Protein AF-A0A7S0RAT6-F1 (afdb_monomer_lite)

Structure (mmCIF, N/CA/C/O backbone):
data_AF-A0A7S0RAT6-F1
#
_entry.id   AF-A0A7S0RAT6-F1
#
loop_
_atom_site.group_PDB
_atom_site.id
_atom_site.type_symbol
_atom_site.label_atom_id
_atom_site.label_alt_id
_atom_site.label_comp_id
_atom_site.label_asym_id
_atom_site.label_entity_id
_atom_site.label_seq_id
_atom_site.pdbx_PDB_ins_code
_atom_site.Cartn_x
_atom_site.Cartn_y
_atom_site.Cartn_z
_atom_site.occupancy
_atom_site.B_iso_or_equiv
_atom_site.auth_seq_id
_atom_site.auth_comp_id
_atom_site.auth_asym_id
_atom_site.auth_atom_id
_atom_site.pdbx_PDB_model_num
ATOM 1 N N . ALA A 1 1 ? 90.503 -10.497 -46.724 1.00 41.53 1 ALA A N 1
ATOM 2 C CA . ALA A 1 1 ? 89.995 -9.282 -47.392 1.00 41.53 1 ALA A CA 1
ATOM 3 C C . ALA A 1 1 ? 88.551 -9.534 -47.812 1.00 41.53 1 ALA A C 1
ATOM 5 O O . ALA A 1 1 ? 88.312 -10.460 -48.580 1.00 41.53 1 ALA A O 1
ATOM 6 N N . ALA A 1 2 ? 87.594 -8.808 -47.232 1.00 44.81 2 ALA A N 1
ATOM 7 C CA . ALA A 1 2 ? 86.169 -8.962 -47.521 1.00 44.81 2 ALA A CA 1
ATOM 8 C C . ALA A 1 2 ? 85.853 -8.471 -48.947 1.00 44.81 2 ALA A C 1
ATOM 10 O O . ALA A 1 2 ? 86.252 -7.371 -49.327 1.00 44.81 2 ALA A O 1
ATOM 11 N N . ARG A 1 3 ? 85.164 -9.296 -49.744 1.00 44.81 3 ARG A N 1
ATOM 12 C CA . ARG A 1 3 ? 84.726 -8.961 -51.106 1.00 44.81 3 ARG A CA 1
ATOM 13 C C . ARG A 1 3 ? 83.508 -8.039 -51.000 1.00 44.81 3 ARG A C 1
ATOM 15 O O . ARG A 1 3 ? 82.459 -8.471 -50.530 1.00 44.81 3 ARG A O 1
ATOM 22 N N . ALA A 1 4 ? 83.676 -6.775 -51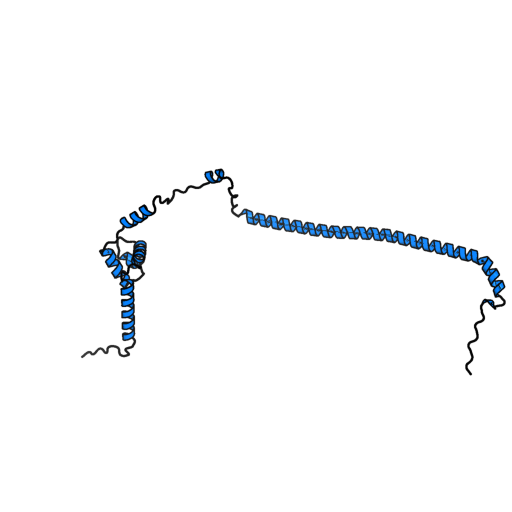.383 1.00 54.78 4 ALA A N 1
ATOM 23 C CA . ALA A 1 4 ? 82.607 -5.779 -51.390 1.00 54.78 4 ALA A CA 1
ATOM 24 C C . ALA A 1 4 ? 81.418 -6.245 -52.262 1.00 54.78 4 ALA A C 1
ATOM 26 O O . ALA A 1 4 ? 81.648 -6.867 -53.306 1.00 54.78 4 ALA A O 1
ATOM 27 N N . PRO A 1 5 ? 80.162 -5.968 -51.863 1.00 54.81 5 PRO A N 1
ATOM 28 C CA . PRO A 1 5 ? 78.995 -6.320 -52.665 1.00 54.81 5 PRO A CA 1
ATOM 29 C C . PRO A 1 5 ? 79.024 -5.545 -53.989 1.00 54.81 5 PRO A C 1
ATOM 31 O O . PRO A 1 5 ? 79.238 -4.334 -54.004 1.00 54.81 5 PRO A O 1
ATOM 34 N N . ALA A 1 6 ? 78.844 -6.252 -55.108 1.00 60.94 6 ALA A N 1
ATOM 35 C CA . ALA A 1 6 ? 78.813 -5.648 -56.436 1.00 60.94 6 ALA A CA 1
ATOM 36 C C . ALA A 1 6 ? 77.679 -4.613 -56.510 1.00 60.94 6 ALA A C 1
ATOM 38 O O . ALA A 1 6 ? 76.521 -4.947 -56.257 1.00 60.94 6 ALA A O 1
ATOM 39 N N . ALA A 1 7 ? 78.021 -3.367 -56.844 1.00 64.44 7 ALA A N 1
ATOM 40 C CA . ALA A 1 7 ? 77.052 -2.303 -57.064 1.00 64.44 7 ALA A CA 1
ATOM 41 C C . ALA A 1 7 ? 76.061 -2.740 -58.153 1.00 64.44 7 ALA A C 1
ATOM 43 O O . ALA A 1 7 ? 76.452 -3.029 -59.287 1.00 64.44 7 ALA A O 1
ATOM 44 N N . VAL A 1 8 ? 74.782 -2.843 -57.793 1.00 69.19 8 VAL A N 1
ATOM 45 C CA . VAL A 1 8 ? 73.709 -3.148 -58.741 1.00 69.19 8 VAL A CA 1
ATOM 46 C C . VAL A 1 8 ? 73.628 -1.973 -59.714 1.00 69.19 8 VAL A C 1
ATOM 48 O O . VAL A 1 8 ? 73.331 -0.857 -59.298 1.00 69.19 8 VAL A O 1
ATOM 51 N N . ARG A 1 9 ? 73.941 -2.216 -60.993 1.00 68.88 9 ARG A N 1
ATOM 52 C CA . ARG A 1 9 ? 73.841 -1.205 -62.058 1.00 68.88 9 ARG A CA 1
ATOM 53 C C . ARG A 1 9 ? 72.445 -0.601 -62.079 1.00 68.88 9 ARG A C 1
ATOM 55 O O . ARG A 1 9 ? 71.460 -1.338 -61.968 1.00 68.88 9 ARG A O 1
ATOM 62 N N . ALA A 1 10 ? 72.362 0.714 -62.265 1.00 74.06 10 ALA A N 1
ATOM 63 C CA . ALA A 1 10 ? 71.075 1.364 -62.437 1.00 74.06 10 ALA A CA 1
ATOM 64 C C . ALA A 1 10 ? 70.388 0.799 -63.691 1.00 74.06 10 ALA A C 1
ATOM 66 O O . ALA A 1 10 ? 71.027 0.537 -64.710 1.00 74.06 10 ALA A O 1
ATOM 67 N N . VAL A 1 11 ? 69.072 0.583 -63.620 1.00 73.69 11 VAL A N 1
ATOM 68 C CA . VAL A 1 11 ? 68.277 -0.004 -64.722 1.00 73.69 11 VAL A CA 1
ATOM 69 C C . VAL A 1 11 ? 68.424 0.805 -66.020 1.00 73.69 11 VAL A C 1
ATOM 71 O O . VAL A 1 11 ? 68.355 0.256 -67.118 1.00 73.69 11 VAL A O 1
ATOM 74 N N . GLU A 1 12 ? 68.693 2.099 -65.875 1.00 78.94 12 GLU A N 1
ATOM 75 C CA . GLU A 1 12 ? 68.855 3.074 -66.949 1.00 78.94 12 GLU A CA 1
ATOM 76 C C . GLU A 1 12 ? 70.177 2.922 -67.721 1.00 78.94 12 GLU A C 1
ATOM 78 O O . GLU A 1 12 ? 70.262 3.338 -68.872 1.00 78.94 12 GLU A O 1
ATOM 83 N N . GLU A 1 13 ? 71.187 2.273 -67.132 1.00 79.12 13 GLU A N 1
ATOM 84 C CA . GLU A 1 13 ? 72.517 2.070 -67.732 1.00 79.12 13 GLU A CA 1
ATOM 85 C C . GLU A 1 13 ? 72.566 0.869 -68.700 1.00 79.12 13 GLU A C 1
ATOM 87 O O . GLU A 1 13 ? 73.610 0.567 -69.286 1.00 79.12 13 GLU A O 1
ATOM 92 N N . TRP A 1 14 ? 71.457 0.139 -68.874 1.00 80.00 14 TRP A N 1
ATOM 93 C CA . TRP A 1 14 ? 71.398 -1.027 -69.757 1.00 80.00 14 TRP A CA 1
ATOM 94 C C . TRP A 1 14 ? 71.252 -0.623 -71.238 1.00 80.00 14 TRP A C 1
ATOM 96 O O . TRP A 1 14 ? 70.345 0.137 -71.569 1.00 80.00 14 TRP A O 1
ATOM 106 N N . PRO A 1 15 ? 72.021 -1.206 -72.184 1.00 79.19 15 PRO A N 1
ATOM 107 C CA . PRO A 1 15 ? 71.985 -0.826 -73.609 1.00 79.19 15 PRO A CA 1
ATOM 108 C C . PRO A 1 15 ? 70.625 -0.983 -74.318 1.00 79.19 15 PRO A C 1
ATOM 110 O O . PRO A 1 15 ? 70.402 -0.454 -75.406 1.00 79.19 15 PRO A O 1
ATOM 113 N N . SER A 1 16 ? 69.707 -1.765 -73.751 1.00 80.12 16 SER A N 1
ATOM 114 C CA . SER A 1 16 ? 68.344 -1.944 -74.263 1.00 80.12 16 SER A CA 1
ATOM 115 C C . SER A 1 16 ? 67.331 -0.955 -73.674 1.00 80.12 16 SER A C 1
ATOM 117 O O . SER A 1 16 ? 66.192 -0.929 -74.135 1.00 80.12 16 SER A O 1
ATOM 119 N N . TRP A 1 17 ? 67.714 -0.159 -72.670 1.00 83.25 17 TRP A N 1
ATOM 120 C CA . TRP A 1 17 ? 66.817 0.691 -71.884 1.00 83.25 17 TRP A CA 1
ATOM 121 C C . TRP A 1 17 ? 66.023 1.677 -72.741 1.00 83.25 17 TRP A C 1
ATOM 123 O O . TRP A 1 17 ? 64.797 1.692 -72.677 1.00 83.25 17 TRP A O 1
ATOM 133 N N . GLU A 1 18 ? 66.686 2.442 -73.608 1.00 79.31 18 GLU A N 1
ATOM 134 C CA . GLU A 1 18 ? 66.022 3.451 -74.444 1.00 79.31 18 GLU A CA 1
ATOM 135 C C . GLU A 1 18 ? 65.054 2.827 -75.459 1.00 79.31 18 GLU A C 1
ATOM 137 O O . GLU A 1 18 ? 63.937 3.318 -75.644 1.00 79.31 18 GLU A O 1
ATOM 142 N N . ARG A 1 19 ? 65.430 1.684 -76.054 1.00 81.38 19 ARG A N 1
ATOM 143 C CA . ARG A 1 19 ? 64.557 0.916 -76.962 1.00 81.38 19 A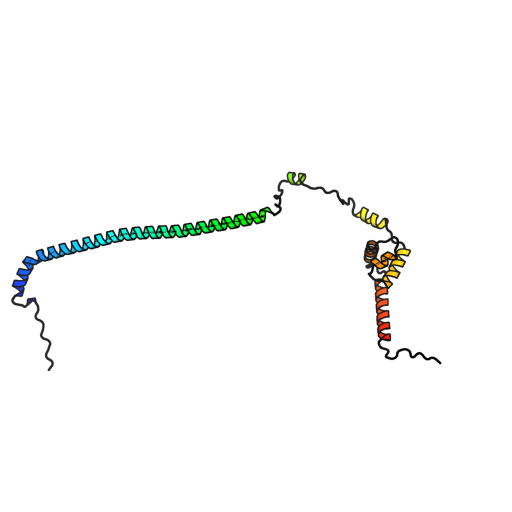RG A CA 1
ATOM 144 C C . ARG A 1 19 ? 63.328 0.364 -76.238 1.00 81.38 19 ARG A C 1
ATOM 146 O O . ARG A 1 19 ? 62.215 0.436 -76.766 1.00 81.38 19 ARG A O 1
ATOM 153 N N . ASN A 1 20 ? 63.513 -0.143 -75.021 1.00 83.50 20 ASN A N 1
ATOM 154 C CA . ASN A 1 20 ? 62.422 -0.640 -74.187 1.00 83.50 20 ASN A CA 1
ATOM 155 C C . ASN A 1 20 ? 61.512 0.505 -73.735 1.00 83.50 20 ASN A C 1
ATOM 157 O O . ASN A 1 20 ? 60.295 0.384 -73.828 1.00 83.50 20 ASN A O 1
ATOM 161 N N . ARG A 1 21 ? 62.079 1.650 -73.336 1.00 84.75 21 ARG A N 1
ATOM 162 C CA . ARG A 1 21 ? 61.339 2.856 -72.945 1.00 84.75 21 ARG A CA 1
ATOM 163 C C . ARG A 1 21 ? 60.460 3.372 -74.082 1.00 84.75 21 ARG A C 1
ATOM 165 O O . ARG A 1 21 ? 59.280 3.624 -73.859 1.00 84.75 21 ARG A O 1
ATOM 172 N N . ALA A 1 22 ? 60.997 3.475 -75.298 1.00 83.19 22 ALA A N 1
ATOM 173 C CA . ALA A 1 22 ? 60.228 3.887 -76.472 1.00 83.19 22 ALA A CA 1
ATOM 174 C C . ALA A 1 22 ? 59.121 2.879 -76.836 1.00 83.19 22 ALA A C 1
ATOM 176 O O . ALA A 1 22 ? 58.039 3.274 -77.264 1.00 83.19 22 ALA A O 1
ATOM 177 N N . SER A 1 23 ? 59.366 1.580 -76.640 1.00 84.38 23 SER A N 1
ATOM 178 C CA . SER A 1 23 ? 58.367 0.529 -76.881 1.00 84.38 23 SER A CA 1
ATOM 179 C C . SER A 1 23 ? 57.260 0.535 -75.821 1.00 84.38 23 SER A C 1
ATOM 181 O O . SER A 1 23 ? 56.082 0.482 -76.164 1.00 84.38 23 SER A O 1
ATOM 183 N N . HIS A 1 24 ? 57.613 0.685 -74.541 1.00 85.12 24 HIS A N 1
ATOM 184 C CA . HIS A 1 24 ? 56.658 0.825 -73.442 1.00 85.12 24 HIS A CA 1
ATOM 185 C C . HIS A 1 24 ? 55.841 2.111 -73.562 1.00 85.12 24 HIS A C 1
ATOM 187 O O . HIS A 1 24 ? 54.642 2.072 -73.315 1.00 85.12 24 HIS A O 1
ATOM 193 N N . ALA A 1 25 ? 56.437 3.222 -74.009 1.00 86.00 25 ALA A N 1
ATOM 194 C CA . ALA A 1 25 ? 55.717 4.475 -74.234 1.00 86.00 25 ALA A CA 1
ATOM 195 C C . ALA A 1 25 ? 54.563 4.319 -75.242 1.00 86.00 25 ALA A C 1
ATOM 197 O O . ALA A 1 25 ? 53.512 4.921 -75.057 1.00 86.00 25 ALA A O 1
ATOM 198 N N . LYS A 1 26 ? 54.715 3.457 -76.259 1.00 85.44 26 LYS A N 1
ATOM 199 C CA . LYS A 1 26 ? 53.657 3.174 -77.248 1.00 85.44 26 LYS A CA 1
ATOM 200 C C . LYS A 1 26 ? 52.482 2.370 -76.677 1.00 85.44 26 LYS A C 1
ATOM 202 O O . LYS A 1 26 ? 51.372 2.480 -77.183 1.00 85.44 26 LYS A O 1
ATOM 207 N N . VAL A 1 27 ? 52.724 1.550 -75.652 1.00 87.88 27 VAL A N 1
ATOM 208 C CA . VAL A 1 27 ? 51.728 0.628 -75.066 1.00 87.88 27 VAL A CA 1
ATOM 209 C C . VAL A 1 27 ? 51.190 1.141 -73.719 1.00 87.88 27 VAL A C 1
ATOM 211 O O . VAL A 1 27 ? 50.143 0.693 -73.251 1.00 87.88 27 VAL A O 1
ATOM 214 N N . ALA A 1 28 ? 51.860 2.122 -73.109 1.00 87.81 28 ALA A N 1
ATOM 215 C CA . ALA A 1 28 ? 51.532 2.677 -71.798 1.00 87.81 28 ALA A CA 1
ATOM 216 C C . ALA A 1 28 ? 50.083 3.174 -71.709 1.00 87.81 28 ALA A C 1
ATOM 218 O O . ALA A 1 28 ? 49.387 2.844 -70.749 1.00 87.81 28 ALA A O 1
ATOM 219 N N . ASP A 1 29 ? 49.596 3.893 -72.724 1.00 88.62 29 ASP A N 1
ATOM 220 C CA . ASP A 1 29 ? 48.223 4.410 -72.738 1.00 88.62 29 ASP A CA 1
ATOM 221 C C . ASP A 1 29 ? 47.176 3.295 -72.813 1.00 88.62 29 ASP A C 1
ATOM 223 O O . ASP A 1 29 ? 46.143 3.369 -72.138 1.00 88.62 29 ASP A O 1
ATOM 227 N N . GLN A 1 30 ? 47.464 2.233 -73.573 1.00 89.06 30 GLN A N 1
ATOM 228 C CA . GLN A 1 30 ? 46.604 1.052 -73.680 1.00 89.06 30 GLN A CA 1
ATOM 229 C C . GLN A 1 30 ? 46.557 0.291 -72.350 1.00 89.06 30 GLN A C 1
ATOM 231 O O . GLN A 1 30 ? 45.474 -0.001 -71.842 1.00 89.06 30 GLN A O 1
ATOM 236 N N . MET A 1 31 ? 47.715 0.038 -71.730 1.00 89.81 31 MET A N 1
ATOM 237 C CA . MET A 1 31 ? 47.794 -0.589 -70.405 1.00 89.81 31 MET A CA 1
ATOM 238 C C . MET A 1 31 ? 47.083 0.252 -69.340 1.00 89.81 31 MET A C 1
ATOM 240 O O . MET A 1 31 ? 46.289 -0.271 -68.556 1.00 89.81 31 MET A O 1
ATOM 244 N N . ALA A 1 32 ? 47.292 1.569 -69.338 1.00 90.94 32 ALA A N 1
ATOM 245 C CA . ALA A 1 32 ? 46.627 2.475 -68.411 1.00 90.94 32 ALA A CA 1
ATOM 246 C C . ALA A 1 32 ? 45.104 2.503 -68.632 1.00 90.94 32 ALA A C 1
ATOM 248 O O . ALA A 1 32 ? 44.346 2.568 -67.664 1.00 90.94 32 ALA A O 1
ATOM 249 N N . ALA A 1 33 ? 44.631 2.405 -69.880 1.00 92.81 33 ALA A N 1
ATOM 250 C CA . ALA A 1 33 ? 43.207 2.300 -70.191 1.00 92.81 33 ALA A CA 1
ATOM 251 C C . ALA A 1 33 ? 42.588 1.005 -69.643 1.00 92.81 33 ALA A C 1
ATOM 253 O O . ALA A 1 33 ? 41.523 1.069 -69.023 1.00 92.81 33 ALA A O 1
ATOM 254 N N . VAL A 1 34 ? 43.272 -0.136 -69.785 1.00 94.56 34 VAL A N 1
ATOM 255 C CA . VAL A 1 34 ? 42.841 -1.423 -69.209 1.00 94.56 34 VAL A CA 1
ATOM 256 C C . VAL A 1 34 ? 42.765 -1.338 -67.686 1.00 94.56 34 VAL A C 1
ATOM 258 O O . VAL A 1 34 ? 41.751 -1.714 -67.102 1.00 94.56 34 VAL A O 1
ATOM 261 N N . LEU A 1 35 ? 43.779 -0.767 -67.028 1.00 94.50 35 LEU A N 1
ATOM 262 C CA . LEU A 1 35 ? 43.792 -0.601 -65.571 1.00 94.50 35 LEU A CA 1
ATOM 263 C C . LEU A 1 35 ? 42.691 0.349 -65.078 1.00 94.50 35 LEU A C 1
ATOM 265 O O . LEU A 1 35 ? 42.052 0.072 -64.063 1.00 94.50 35 LEU A O 1
ATOM 269 N N . ARG A 1 36 ? 42.417 1.445 -65.800 1.00 94.69 36 ARG A N 1
ATOM 270 C CA . ARG A 1 36 ? 41.279 2.340 -65.512 1.00 94.69 36 ARG A CA 1
ATOM 271 C C . ARG A 1 36 ? 39.938 1.635 -65.717 1.00 94.69 36 ARG A C 1
ATOM 273 O O . ARG A 1 36 ? 39.015 1.851 -64.937 1.00 94.69 36 ARG A O 1
ATOM 280 N N . GLY A 1 37 ? 39.815 0.799 -66.748 1.00 95.88 37 GLY A N 1
ATOM 281 C CA . GLY A 1 37 ? 38.640 -0.044 -66.981 1.00 95.88 37 GLY A CA 1
ATOM 282 C C . GLY A 1 37 ? 38.415 -1.023 -65.831 1.00 95.88 37 GLY A C 1
ATOM 283 O O . GLY A 1 37 ? 37.357 -1.004 -65.208 1.00 95.88 37 GLY A O 1
ATOM 284 N N . ARG A 1 38 ? 39.451 -1.787 -65.474 1.00 95.56 38 ARG A N 1
ATOM 285 C CA . ARG A 1 38 ? 39.403 -2.757 -64.377 1.00 95.56 38 ARG A CA 1
ATOM 286 C C . ARG A 1 38 ? 39.117 -2.102 -63.027 1.00 95.56 38 ARG A C 1
ATOM 288 O O . ARG A 1 38 ? 38.343 -2.638 -62.245 1.00 95.56 38 ARG A O 1
ATOM 295 N N . ARG A 1 39 ? 39.690 -0.925 -62.761 1.00 95.44 39 ARG A N 1
ATOM 296 C CA . ARG A 1 39 ? 39.403 -0.146 -61.546 1.00 95.44 39 ARG A CA 1
ATOM 297 C C . ARG A 1 39 ? 37.933 0.263 -61.465 1.00 95.44 39 ARG A C 1
ATOM 299 O O . ARG A 1 39 ? 37.331 0.090 -60.414 1.00 95.44 39 ARG A O 1
ATOM 306 N N . ARG A 1 40 ? 37.352 0.759 -62.564 1.00 96.12 40 ARG A N 1
ATOM 307 C CA . ARG A 1 40 ? 35.922 1.114 -62.622 1.00 96.12 40 ARG A CA 1
ATOM 308 C C . ARG A 1 40 ? 35.025 -0.104 -62.411 1.00 96.12 40 ARG A C 1
ATOM 310 O O . ARG A 1 40 ? 34.051 -0.007 -61.678 1.00 96.12 40 ARG A O 1
ATOM 317 N N . GLU A 1 41 ? 35.376 -1.243 -63.001 1.00 96.38 41 GLU A N 1
ATOM 318 C CA . GLU A 1 41 ? 34.649 -2.504 -62.812 1.00 96.38 41 GLU A CA 1
ATOM 319 C C . GLU A 1 41 ? 34.656 -2.950 -61.341 1.00 96.38 41 GLU A C 1
ATOM 321 O O . GLU A 1 41 ? 33.606 -3.276 -60.793 1.00 96.38 41 GLU A O 1
ATOM 326 N N . LEU A 1 42 ? 35.821 -2.928 -60.681 1.00 96.25 42 LEU A N 1
ATOM 327 C CA . LEU A 1 42 ? 35.928 -3.265 -59.257 1.00 96.25 42 LEU A CA 1
ATOM 328 C C . LEU A 1 42 ? 35.098 -2.310 -58.397 1.00 96.25 42 LEU A C 1
ATOM 330 O O . LEU A 1 42 ? 34.323 -2.772 -57.569 1.00 96.25 42 LEU A O 1
ATOM 334 N N . GLN A 1 43 ? 35.171 -1.004 -58.664 1.00 95.69 43 GLN A N 1
ATOM 335 C CA . GLN A 1 43 ? 34.363 -0.005 -57.960 1.00 95.69 43 GLN A CA 1
ATOM 336 C C . GLN A 1 43 ? 32.856 -0.222 -58.155 1.00 95.69 43 GLN A C 1
ATOM 338 O O . GLN A 1 43 ? 32.089 -0.069 -57.210 1.00 95.69 43 GLN A O 1
ATOM 343 N N . GLN A 1 44 ? 32.412 -0.606 -59.356 1.00 96.19 44 GLN A N 1
ATOM 344 C CA . GLN A 1 44 ? 31.006 -0.933 -59.618 1.00 96.19 44 GLN A CA 1
ATOM 345 C C . GLN A 1 44 ? 30.562 -2.185 -58.857 1.00 96.19 44 GLN A C 1
ATOM 347 O O . GLN A 1 44 ? 29.476 -2.189 -58.282 1.00 96.19 44 GLN A O 1
ATOM 352 N N . ARG A 1 45 ? 31.400 -3.229 -58.814 1.00 96.00 45 ARG A N 1
ATOM 353 C CA . ARG A 1 45 ? 31.116 -4.456 -58.052 1.00 96.00 45 ARG A CA 1
ATOM 354 C C . ARG A 1 45 ? 31.076 -4.195 -56.547 1.00 96.00 45 ARG A C 1
ATOM 356 O O . ARG A 1 45 ? 30.171 -4.680 -55.879 1.00 96.00 45 ARG A O 1
ATOM 363 N N . GLU A 1 46 ? 32.012 -3.405 -56.027 1.00 96.56 46 GLU A N 1
ATOM 364 C CA . GLU A 1 46 ? 32.023 -2.970 -54.625 1.00 96.56 46 GLU A CA 1
ATOM 365 C C . GLU A 1 46 ? 30.773 -2.152 -54.290 1.00 96.56 46 GLU A C 1
ATOM 367 O O . GLU A 1 46 ? 30.118 -2.413 -53.283 1.00 96.56 46 GLU A O 1
ATOM 372 N N . ALA A 1 47 ? 30.394 -1.205 -55.154 1.00 96.00 47 ALA A N 1
ATOM 373 C CA . ALA A 1 47 ? 29.190 -0.402 -54.971 1.00 96.00 47 ALA A CA 1
ATOM 374 C C . ALA A 1 47 ? 27.909 -1.252 -55.016 1.00 96.00 47 ALA A C 1
ATOM 376 O O . ALA A 1 47 ? 27.014 -1.039 -54.199 1.00 96.00 47 ALA A O 1
ATOM 377 N N . ALA A 1 48 ? 27.829 -2.229 -55.925 1.00 96.19 48 ALA A N 1
ATOM 378 C CA . ALA A 1 48 ? 26.707 -3.161 -56.012 1.00 96.19 48 ALA A CA 1
ATOM 379 C C . ALA A 1 48 ? 26.597 -4.030 -54.751 1.00 96.19 48 ALA A C 1
ATOM 381 O O . ALA A 1 48 ? 25.530 -4.098 -54.143 1.00 96.19 48 ALA A O 1
ATOM 382 N N . LEU A 1 49 ? 27.713 -4.607 -54.294 1.00 96.81 49 LEU A N 1
ATOM 383 C CA . LEU A 1 49 ? 27.752 -5.401 -53.066 1.00 96.81 49 LEU A CA 1
ATOM 384 C C . LEU A 1 49 ? 27.374 -4.559 -51.837 1.00 96.81 49 LEU A C 1
ATOM 386 O O . LEU A 1 49 ? 26.617 -5.011 -50.979 1.00 96.81 49 LEU A O 1
ATOM 390 N N . ALA A 1 50 ? 27.849 -3.313 -51.765 1.00 96.69 50 ALA A N 1
ATOM 391 C CA . ALA A 1 50 ? 27.471 -2.381 -50.709 1.00 96.69 50 ALA A CA 1
ATOM 392 C C . ALA A 1 50 ? 25.972 -2.040 -50.748 1.00 96.69 50 ALA A C 1
ATOM 394 O O . ALA A 1 50 ? 25.349 -1.925 -49.693 1.00 96.69 50 ALA A O 1
ATOM 395 N N . ALA A 1 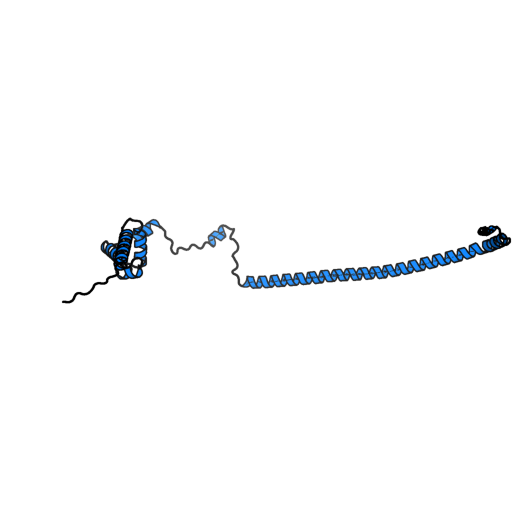51 ? 25.376 -1.893 -51.935 1.00 96.69 51 ALA A N 1
ATOM 396 C CA . ALA A 1 51 ? 23.942 -1.660 -52.082 1.00 96.69 51 ALA A CA 1
ATOM 397 C C . ALA A 1 51 ? 23.119 -2.873 -51.620 1.00 96.69 51 ALA A C 1
ATOM 399 O O . ALA A 1 51 ? 22.190 -2.709 -50.829 1.00 96.69 51 ALA A O 1
ATOM 400 N N . GLU A 1 52 ? 23.499 -4.086 -52.028 1.00 96.88 52 GLU A N 1
ATOM 401 C CA . GLU A 1 52 ? 22.865 -5.321 -51.555 1.00 96.88 52 GLU A CA 1
ATOM 402 C C . GLU A 1 52 ? 22.957 -5.462 -50.033 1.00 96.88 52 GLU A C 1
ATOM 404 O O . GLU A 1 52 ? 21.968 -5.782 -49.370 1.00 96.88 52 GLU A O 1
ATOM 409 N N . TYR A 1 53 ? 24.136 -5.186 -49.468 1.00 97.31 53 TYR A N 1
ATOM 410 C CA . TYR A 1 53 ? 24.346 -5.242 -48.027 1.00 97.31 53 TYR A CA 1
ATOM 411 C C . TYR A 1 53 ? 23.469 -4.230 -47.289 1.00 97.31 53 TYR A C 1
ATOM 413 O O . TYR A 1 53 ? 22.856 -4.577 -46.285 1.00 97.31 53 TYR A O 1
ATOM 421 N N . ARG A 1 54 ? 23.345 -2.998 -47.799 1.00 96.75 54 ARG A N 1
ATOM 422 C CA . ARG A 1 54 ? 22.468 -1.974 -47.210 1.00 96.75 54 ARG A CA 1
ATOM 423 C C . ARG A 1 54 ? 21.013 -2.426 -47.159 1.00 96.75 54 ARG A C 1
ATOM 425 O O . ARG A 1 54 ? 20.370 -2.221 -46.137 1.00 96.75 54 ARG A O 1
ATOM 432 N N . VAL A 1 55 ? 20.510 -3.054 -48.223 1.00 96.94 55 VAL A N 1
ATOM 433 C CA . VAL A 1 55 ? 19.131 -3.567 -48.264 1.00 96.94 55 VAL A CA 1
ATOM 434 C C . VAL A 1 55 ? 18.935 -4.679 -47.235 1.00 96.94 55 VAL A C 1
ATOM 436 O O . VAL A 1 55 ? 18.009 -4.609 -46.431 1.00 96.94 55 VAL A O 1
ATOM 439 N N . LYS A 1 56 ? 19.831 -5.673 -47.208 1.00 96.81 56 LYS A N 1
ATOM 440 C CA . LYS A 1 56 ? 19.763 -6.776 -46.233 1.00 96.81 56 LYS A CA 1
ATOM 441 C C . LYS A 1 56 ? 19.871 -6.274 -44.794 1.00 96.81 56 LYS A C 1
ATOM 443 O O . LYS A 1 56 ? 19.123 -6.716 -43.931 1.00 96.81 56 LYS A O 1
ATOM 448 N N . TYR A 1 57 ? 20.771 -5.327 -44.546 1.00 96.00 57 TYR A N 1
ATOM 449 C CA . TYR A 1 57 ? 20.952 -4.729 -43.231 1.00 96.00 57 TYR A CA 1
ATOM 450 C C . TYR A 1 57 ? 19.725 -3.922 -42.796 1.00 96.00 57 TYR A C 1
ATOM 452 O O . TYR A 1 57 ? 19.311 -4.029 -41.649 1.00 96.00 57 TYR A O 1
ATOM 460 N N . ALA A 1 58 ? 19.103 -3.163 -43.702 1.00 96.62 58 ALA A N 1
ATOM 461 C CA . ALA A 1 58 ? 17.869 -2.437 -43.407 1.00 96.62 58 ALA A CA 1
ATOM 462 C C . ALA A 1 58 ? 16.704 -3.383 -43.069 1.00 96.62 58 ALA A C 1
ATOM 464 O O . ALA A 1 58 ? 15.965 -3.113 -42.126 1.00 96.62 58 ALA A O 1
ATOM 465 N N . ALA A 1 59 ? 16.568 -4.502 -43.786 1.00 96.06 59 ALA A N 1
ATOM 466 C CA . ALA A 1 59 ? 15.567 -5.523 -43.474 1.00 96.06 59 ALA A CA 1
ATOM 467 C C . ALA A 1 59 ? 15.814 -6.155 -42.094 1.00 96.06 59 ALA A C 1
ATOM 469 O O . ALA A 1 59 ? 14.906 -6.209 -41.270 1.00 96.06 59 ALA A O 1
ATOM 470 N N . TRP A 1 60 ? 17.062 -6.530 -41.800 1.00 96.75 60 TRP A N 1
ATOM 471 C CA . TRP A 1 60 ? 17.438 -7.049 -40.484 1.00 96.75 60 TRP A CA 1
ATOM 472 C C . TRP A 1 60 ? 17.144 -6.047 -39.356 1.00 96.75 60 TRP A C 1
ATOM 474 O O . TRP A 1 60 ? 16.603 -6.419 -38.321 1.00 96.75 60 TRP A O 1
ATOM 484 N N . GLN A 1 61 ? 17.439 -4.761 -39.563 1.00 95.50 61 GLN A N 1
ATOM 485 C CA . GLN A 1 61 ? 17.112 -3.703 -38.601 1.00 95.50 61 GLN A CA 1
ATOM 486 C C . GLN A 1 61 ? 15.606 -3.614 -38.324 1.00 95.50 61 GLN A C 1
ATOM 488 O O . GLN A 1 61 ? 15.202 -3.477 -37.171 1.00 95.50 61 GLN A O 1
ATOM 493 N N . GLN A 1 62 ? 14.772 -3.721 -39.362 1.00 94.31 62 GLN A N 1
ATOM 494 C CA . GLN A 1 62 ? 13.316 -3.736 -39.205 1.00 94.31 62 GLN A CA 1
ATOM 495 C C . GLN A 1 62 ? 12.846 -4.967 -38.424 1.00 94.31 62 GLN A C 1
ATOM 497 O O . GLN A 1 62 ? 12.051 -4.823 -37.499 1.00 94.31 62 GLN A O 1
ATOM 502 N N . GLU A 1 63 ? 13.364 -6.155 -38.741 1.00 93.06 63 GLU A N 1
ATOM 503 C CA . GLU A 1 63 ? 13.043 -7.388 -38.013 1.00 93.06 63 GLU A CA 1
ATOM 504 C C . GLU A 1 63 ? 13.397 -7.270 -36.527 1.00 93.06 63 GLU A C 1
ATOM 506 O O . GLU A 1 63 ? 12.545 -7.520 -35.671 1.00 93.06 63 GLU A O 1
ATOM 511 N N . MET A 1 64 ? 14.607 -6.803 -36.209 1.00 93.44 64 MET A N 1
ATOM 512 C CA . MET A 1 64 ? 15.029 -6.589 -34.824 1.00 93.44 64 MET A CA 1
ATOM 513 C C . MET A 1 64 ? 14.117 -5.594 -34.100 1.00 93.44 64 MET A C 1
ATOM 515 O O . MET A 1 64 ? 13.644 -5.897 -33.006 1.00 93.44 64 MET A O 1
ATOM 519 N N . ALA A 1 65 ? 13.785 -4.464 -34.731 1.00 93.25 65 ALA A N 1
ATOM 520 C CA . ALA A 1 65 ? 12.890 -3.466 -34.149 1.00 93.25 65 ALA A CA 1
ATOM 521 C C . ALA A 1 65 ? 11.476 -4.022 -33.895 1.00 93.25 65 ALA A C 1
ATOM 523 O O . ALA A 1 65 ? 10.871 -3.748 -32.858 1.00 93.25 65 ALA A O 1
ATOM 524 N N . THR A 1 66 ? 10.942 -4.838 -34.811 1.00 92.06 66 THR A N 1
ATOM 525 C CA . THR A 1 66 ? 9.636 -5.489 -34.605 1.00 92.06 66 THR A CA 1
ATOM 526 C C . THR A 1 66 ? 9.676 -6.518 -33.481 1.00 92.06 66 THR A C 1
ATOM 528 O O . THR A 1 66 ? 8.718 -6.620 -32.715 1.00 92.06 66 THR A O 1
ATOM 531 N N . MET A 1 67 ? 10.781 -7.256 -33.348 1.00 89.69 67 MET A N 1
ATOM 532 C CA . MET A 1 67 ? 10.943 -8.242 -32.286 1.00 89.69 67 MET A CA 1
ATOM 533 C C . MET A 1 67 ? 11.055 -7.569 -30.915 1.00 89.69 67 MET A C 1
ATOM 535 O O . MET A 1 67 ? 10.396 -8.008 -29.976 1.00 89.69 67 MET A O 1
ATOM 539 N N . GLU A 1 68 ? 11.805 -6.471 -30.809 1.00 91.12 68 GLU A N 1
ATOM 540 C CA . GLU A 1 68 ? 11.874 -5.652 -29.593 1.00 91.12 68 GLU A CA 1
ATOM 541 C C . GLU A 1 68 ? 10.500 -5.098 -29.202 1.00 91.12 68 GLU A C 1
ATOM 543 O O . GLU A 1 68 ? 10.084 -5.230 -28.050 1.00 91.12 68 GLU A O 1
ATOM 548 N N . LEU A 1 69 ? 9.758 -4.539 -30.165 1.00 91.38 69 LEU A N 1
ATOM 549 C CA . LEU A 1 69 ? 8.415 -4.017 -29.915 1.00 91.38 69 LEU A CA 1
ATOM 550 C C . LEU A 1 69 ? 7.463 -5.118 -29.430 1.00 91.38 69 LEU A C 1
ATOM 552 O O . LEU A 1 69 ? 6.689 -4.890 -28.503 1.00 91.38 69 LEU A O 1
ATOM 556 N N . LYS A 1 70 ? 7.540 -6.313 -30.027 1.00 92.38 70 LYS A N 1
ATOM 557 C CA . LYS A 1 70 ? 6.723 -7.460 -29.625 1.00 92.38 70 LYS A CA 1
ATOM 558 C C . LYS A 1 70 ? 7.024 -7.891 -28.191 1.00 92.38 70 LYS A C 1
ATOM 560 O O . LYS A 1 70 ? 6.095 -8.082 -27.420 1.00 92.38 70 LYS A O 1
ATOM 565 N N . VAL A 1 71 ? 8.300 -7.977 -27.811 1.00 93.06 71 VAL A N 1
ATOM 566 C CA . VAL A 1 71 ? 8.690 -8.307 -26.429 1.00 93.06 71 VAL A CA 1
ATOM 567 C C . VAL A 1 71 ? 8.124 -7.284 -25.444 1.00 93.06 71 VAL A C 1
ATOM 569 O O . VAL A 1 71 ? 7.569 -7.662 -24.417 1.00 93.06 71 VAL A O 1
ATOM 572 N N . VAL A 1 72 ? 8.225 -5.991 -25.759 1.00 92.50 72 VAL A N 1
ATOM 573 C CA . VAL A 1 72 ? 7.676 -4.929 -24.903 1.00 92.50 72 VAL A CA 1
ATOM 574 C C . VAL A 1 72 ? 6.152 -5.024 -24.805 1.00 92.50 72 VAL A C 1
ATOM 576 O O . VAL A 1 72 ? 5.605 -4.877 -23.714 1.00 92.50 72 VAL A O 1
ATOM 579 N N . TYR A 1 73 ? 5.470 -5.283 -25.922 1.00 89.81 73 TYR A N 1
ATOM 580 C CA . TYR A 1 73 ? 4.021 -5.458 -25.949 1.00 89.81 73 TYR A CA 1
ATOM 581 C C . TYR A 1 73 ? 3.579 -6.647 -25.090 1.00 89.81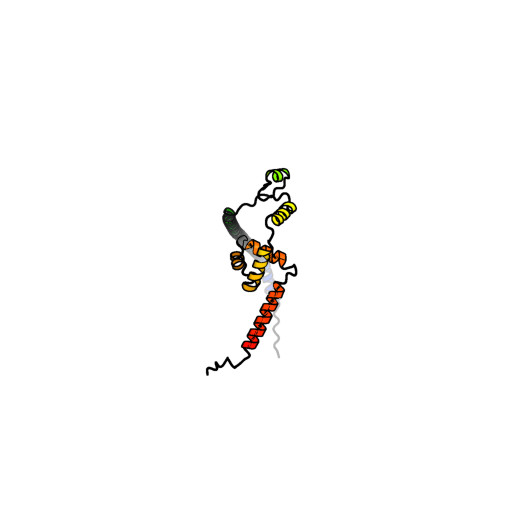 73 TYR A C 1
ATOM 583 O O . TYR A 1 73 ? 2.736 -6.467 -24.215 1.00 89.81 73 TYR A O 1
ATOM 591 N N . ASP A 1 74 ? 4.201 -7.814 -25.270 1.00 92.19 74 ASP A N 1
ATOM 592 C CA . ASP A 1 74 ? 3.872 -9.036 -24.530 1.00 92.19 74 ASP A CA 1
ATOM 593 C C . ASP A 1 74 ? 4.086 -8.840 -23.015 1.00 92.19 74 ASP A C 1
ATOM 595 O O . ASP A 1 74 ? 3.239 -9.222 -22.208 1.00 92.19 74 ASP A O 1
ATOM 599 N N . VAL A 1 75 ? 5.178 -8.176 -22.613 1.00 93.25 75 VAL A N 1
ATOM 600 C CA . VAL A 1 75 ? 5.445 -7.843 -21.200 1.00 93.25 75 VAL A CA 1
ATOM 601 C C . VAL A 1 75 ? 4.396 -6.885 -20.638 1.00 93.25 75 VAL A C 1
ATOM 603 O O . VAL A 1 75 ? 3.935 -7.068 -19.513 1.00 93.25 75 VAL A O 1
ATOM 606 N N . ASN A 1 76 ? 4.011 -5.852 -21.389 1.00 92.88 76 ASN A N 1
ATOM 607 C CA . ASN A 1 76 ? 2.984 -4.915 -20.935 1.00 92.88 76 ASN A CA 1
ATOM 608 C C . ASN A 1 76 ? 1.618 -5.599 -20.813 1.00 92.88 76 ASN A C 1
ATOM 610 O O . ASN A 1 76 ? 0.931 -5.387 -19.819 1.00 92.88 76 ASN A O 1
ATOM 614 N N . GLN A 1 77 ? 1.266 -6.467 -21.762 1.00 92.50 77 GLN A N 1
ATOM 615 C CA . GLN A 1 77 ? 0.024 -7.229 -21.720 1.00 92.50 77 GLN A CA 1
ATOM 616 C C . GLN A 1 77 ? -0.036 -8.134 -20.480 1.00 92.50 77 GLN A C 1
ATOM 618 O O . GLN A 1 77 ? -1.034 -8.129 -19.764 1.00 92.50 77 GLN A O 1
ATOM 623 N N . GLN A 1 78 ? 1.050 -8.850 -20.170 1.00 91.94 78 GLN A N 1
ATOM 624 C CA . GLN A 1 78 ? 1.133 -9.667 -18.954 1.00 91.94 78 GLN A CA 1
ATOM 625 C C . GLN A 1 78 ? 0.937 -8.833 -17.684 1.00 91.94 78 GLN A C 1
ATOM 627 O O . GLN A 1 78 ? 0.211 -9.242 -16.781 1.00 91.94 78 GLN A O 1
ATOM 632 N N . ARG A 1 79 ? 1.541 -7.641 -17.625 1.00 92.62 79 ARG A N 1
ATOM 633 C CA . ARG A 1 79 ? 1.375 -6.728 -16.486 1.00 92.62 79 ARG A CA 1
ATOM 634 C C . ARG A 1 79 ? -0.071 -6.263 -16.326 1.00 92.62 79 ARG A C 1
ATOM 636 O O . ARG A 1 79 ? -0.577 -6.261 -15.211 1.00 92.62 79 ARG A O 1
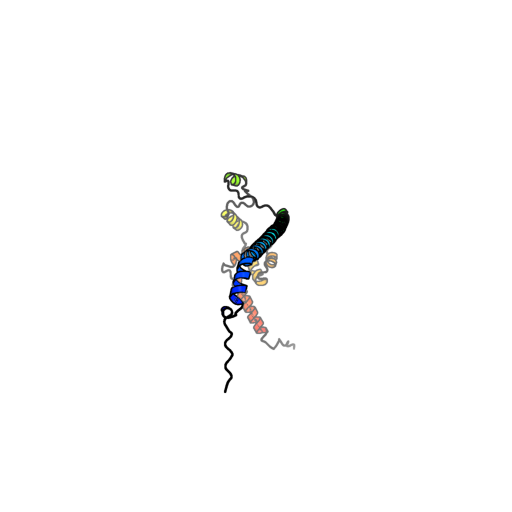ATOM 643 N N . GLU A 1 80 ? -0.740 -5.899 -17.417 1.00 93.88 80 GLU A N 1
ATOM 644 C CA . GLU A 1 80 ? -2.155 -5.505 -17.387 1.00 93.88 80 GLU A CA 1
ATOM 645 C C . GLU A 1 80 ? -3.061 -6.661 -16.930 1.00 93.88 80 GLU A C 1
ATOM 647 O O . GLU A 1 80 ? -3.994 -6.460 -16.151 1.00 93.88 80 GLU A O 1
ATOM 652 N N . GLU A 1 81 ? -2.783 -7.889 -17.376 1.00 94.44 81 GLU A N 1
ATOM 653 C CA . GLU A 1 81 ? -3.499 -9.091 -16.938 1.00 94.44 81 GLU A CA 1
ATOM 654 C C . GLU A 1 81 ? -3.307 -9.353 -15.434 1.00 94.44 81 GLU A C 1
ATOM 656 O O . GLU A 1 81 ? -4.284 -9.614 -14.727 1.00 94.44 81 GLU A O 1
ATOM 661 N N . GLU A 1 82 ? -2.082 -9.222 -14.919 1.00 93.88 82 GLU A N 1
ATOM 662 C CA . GLU A 1 82 ? -1.783 -9.336 -13.485 1.00 93.88 82 GLU A CA 1
ATOM 663 C C . GLU A 1 82 ? -2.491 -8.256 -12.652 1.00 93.88 82 GLU A C 1
ATOM 665 O O . GLU A 1 82 ? -3.098 -8.570 -11.624 1.00 93.88 82 GLU A O 1
ATOM 670 N N . GLU A 1 83 ? -2.466 -6.998 -13.101 1.00 94.69 83 GLU A N 1
ATOM 671 C CA . GLU A 1 83 ? -3.164 -5.886 -12.443 1.00 94.69 83 GLU A CA 1
ATOM 672 C C . GLU A 1 83 ? -4.681 -6.118 -12.395 1.00 94.69 83 GLU A C 1
ATOM 674 O O . GLU A 1 83 ? -5.317 -5.902 -11.358 1.00 94.69 83 GLU A O 1
ATOM 679 N N . ASN A 1 84 ? -5.268 -6.618 -13.486 1.00 95.06 84 ASN A N 1
ATOM 680 C CA . ASN A 1 84 ? -6.688 -6.961 -13.548 1.00 95.06 84 ASN A CA 1
ATOM 681 C C . ASN A 1 84 ? -7.047 -8.111 -12.597 1.00 95.06 84 ASN A C 1
ATOM 683 O O . ASN A 1 84 ? -8.072 -8.045 -11.912 1.00 95.06 84 ASN A O 1
ATOM 687 N N . LEU A 1 85 ? -6.205 -9.144 -12.512 1.00 95.38 85 LEU A N 1
ATOM 688 C CA . LEU A 1 85 ? -6.394 -10.257 -11.579 1.00 95.38 85 LEU A CA 1
ATOM 689 C C . LEU A 1 85 ? -6.318 -9.793 -10.118 1.00 95.38 85 LEU A C 1
ATOM 691 O O . LEU A 1 85 ? -7.149 -10.206 -9.301 1.00 95.38 85 LEU A O 1
ATOM 695 N N . ASP A 1 86 ? -5.368 -8.916 -9.780 1.00 93.06 86 ASP A N 1
ATOM 696 C CA . ASP A 1 86 ? -5.275 -8.344 -8.434 1.00 93.06 86 ASP A CA 1
ATOM 697 C C . ASP A 1 86 ? -6.485 -7.452 -8.118 1.00 93.06 86 ASP A C 1
ATOM 699 O O . ASP A 1 86 ? -7.078 -7.562 -7.041 1.00 93.06 86 ASP A O 1
ATOM 703 N N . ALA A 1 87 ? -6.936 -6.635 -9.075 1.00 91.38 87 ALA A N 1
ATOM 704 C CA . ALA A 1 87 ? -8.141 -5.823 -8.930 1.00 91.38 87 ALA A CA 1
ATOM 705 C C . ALA A 1 87 ? -9.397 -6.685 -8.700 1.00 91.38 87 ALA A C 1
ATOM 707 O O . ALA A 1 87 ? -10.197 -6.385 -7.807 1.00 91.38 87 ALA A O 1
ATOM 708 N N . GLU A 1 88 ? -9.557 -7.788 -9.435 1.00 93.25 88 GLU A N 1
ATOM 709 C CA . GLU A 1 88 ? -10.675 -8.719 -9.259 1.00 93.25 88 GLU A CA 1
ATOM 710 C C . GLU A 1 88 ? -10.608 -9.431 -7.896 1.00 93.25 88 GLU A C 1
ATOM 712 O O . GLU A 1 88 ? -11.615 -9.552 -7.185 1.00 93.25 88 GLU A O 1
ATOM 717 N N . ALA A 1 89 ? -9.415 -9.875 -7.484 1.00 91.50 89 ALA A N 1
ATOM 718 C CA . ALA A 1 89 ? -9.186 -10.475 -6.172 1.00 91.50 89 ALA A CA 1
ATOM 719 C C . ALA A 1 89 ? -9.489 -9.480 -5.042 1.00 91.50 89 ALA A C 1
ATOM 721 O O . ALA A 1 89 ? -10.128 -9.832 -4.042 1.00 91.50 89 ALA A O 1
ATOM 722 N N . ARG A 1 90 ? -9.085 -8.221 -5.216 1.00 87.50 90 ARG A N 1
ATOM 723 C CA . ARG A 1 90 ? -9.386 -7.112 -4.317 1.00 87.50 90 ARG A CA 1
ATOM 724 C C . ARG A 1 90 ? -10.894 -6.902 -4.220 1.00 87.50 90 ARG A C 1
ATOM 726 O O . ARG A 1 90 ? -11.435 -6.910 -3.115 1.00 87.50 90 ARG A O 1
ATOM 733 N N . GLU A 1 91 ? -11.599 -6.804 -5.343 1.00 87.81 91 GLU A N 1
ATOM 734 C CA . GLU A 1 91 ? -13.055 -6.647 -5.367 1.00 87.81 91 GLU A CA 1
ATOM 735 C C . GLU A 1 91 ? -13.769 -7.812 -4.659 1.00 87.81 91 GLU A C 1
ATOM 737 O O . GLU A 1 91 ? -14.669 -7.589 -3.848 1.00 87.81 91 GLU A O 1
ATOM 742 N N . LYS A 1 92 ? -13.343 -9.062 -4.888 1.00 89.19 92 LYS A N 1
ATOM 743 C CA . LYS A 1 92 ? -13.870 -10.244 -4.179 1.00 89.19 92 LYS A CA 1
ATOM 744 C C . LYS A 1 92 ? -13.699 -10.135 -2.660 1.00 89.19 92 LYS A C 1
ATOM 746 O O . LYS A 1 92 ? -14.631 -10.470 -1.932 1.00 89.19 92 LYS A O 1
ATOM 751 N N . ARG A 1 93 ? -12.565 -9.615 -2.172 1.00 86.56 93 ARG A N 1
ATOM 752 C CA . ARG A 1 93 ? -12.349 -9.357 -0.733 1.00 86.56 93 ARG A CA 1
ATOM 753 C C . ARG A 1 93 ? -13.277 -8.266 -0.197 1.00 86.56 93 ARG A C 1
ATOM 755 O O . ARG A 1 93 ? -13.800 -8.405 0.906 1.00 86.56 93 ARG A O 1
ATOM 762 N N . PHE A 1 94 ? -13.501 -7.202 -0.968 1.00 81.69 94 PHE A N 1
ATOM 763 C CA . PHE A 1 94 ? -14.346 -6.077 -0.556 1.00 81.69 94 PHE A CA 1
ATOM 764 C C . PHE A 1 94 ? -15.854 -6.360 -0.667 1.00 81.69 94 PHE A C 1
ATOM 766 O O . PHE A 1 94 ? -16.627 -5.736 0.056 1.00 81.69 94 PHE A O 1
ATOM 773 N N . ARG A 1 95 ? -16.293 -7.326 -1.491 1.00 84.56 95 ARG A N 1
ATOM 774 C CA . ARG A 1 95 ? -17.716 -7.702 -1.640 1.00 84.56 95 ARG A CA 1
ATOM 775 C C . ARG A 1 95 ? -18.398 -8.107 -0.325 1.00 84.56 95 ARG A C 1
ATOM 777 O O . ARG A 1 95 ? -19.585 -7.841 -0.170 1.00 84.56 95 ARG A O 1
ATOM 784 N N . GLY A 1 96 ? -17.671 -8.728 0.609 1.00 81.06 96 GLY A N 1
ATOM 785 C CA . GLY A 1 96 ? -18.199 -9.157 1.915 1.00 81.06 96 GLY A CA 1
ATOM 786 C C . GLY A 1 96 ? -18.009 -8.150 3.055 1.00 81.06 96 GLY A C 1
ATOM 787 O O . GLY A 1 96 ? -18.429 -8.419 4.179 1.00 81.06 96 GLY A O 1
ATOM 788 N N . GLN A 1 97 ? -17.355 -7.013 2.803 1.00 84.75 97 GLN A N 1
ATOM 789 C CA . GLN A 1 97 ? -17.092 -6.009 3.832 1.00 84.75 97 GLN A CA 1
ATOM 790 C C . GLN A 1 97 ? -18.241 -5.001 3.921 1.00 84.75 97 GLN A C 1
ATOM 792 O O . GLN A 1 97 ? -18.822 -4.593 2.914 1.00 84.75 97 GLN A O 1
ATOM 797 N N . ALA A 1 98 ? -18.556 -4.568 5.143 1.00 81.81 98 ALA A N 1
ATOM 798 C CA . ALA A 1 98 ? -19.500 -3.481 5.353 1.00 81.81 98 ALA A CA 1
ATOM 799 C C . ALA A 1 98 ? -18.945 -2.195 4.722 1.00 81.81 98 ALA A C 1
ATOM 801 O O . ALA A 1 98 ? -17.836 -1.760 5.039 1.00 81.81 98 ALA A O 1
ATOM 802 N N . LYS A 1 99 ? -19.721 -1.580 3.825 1.00 81.19 99 LYS A N 1
ATOM 803 C CA . LYS A 1 99 ? -19.362 -0.294 3.225 1.00 81.19 99 LYS A CA 1
ATOM 804 C C . LYS A 1 99 ? -19.478 0.782 4.298 1.00 81.19 99 LYS A C 1
ATOM 806 O O . LYS A 1 99 ? -20.569 1.019 4.812 1.00 81.19 99 LYS A O 1
ATOM 811 N N . CYS A 1 100 ? -18.358 1.413 4.639 1.00 78.31 100 CYS A N 1
ATOM 812 C CA . CYS A 1 100 ? -18.379 2.589 5.498 1.00 78.31 100 CYS A CA 1
ATOM 813 C C . CYS A 1 100 ? -19.193 3.687 4.787 1.00 78.31 100 CYS A C 1
ATOM 815 O O . CYS A 1 100 ? -18.879 3.995 3.632 1.00 78.31 100 CYS A O 1
ATOM 817 N N . PRO A 1 101 ? -20.242 4.245 5.415 1.00 79.81 101 PRO A N 1
ATOM 818 C CA . PRO A 1 101 ? -20.996 5.348 4.836 1.00 79.81 101 PRO A CA 1
ATOM 819 C C . PRO A 1 101 ? -20.086 6.543 4.541 1.00 79.81 101 PRO A C 1
ATOM 821 O O . PRO A 1 101 ? -19.100 6.779 5.243 1.00 79.81 101 PRO A O 1
ATOM 824 N N . THR A 1 102 ? -20.424 7.316 3.512 1.00 79.19 102 THR A N 1
ATOM 825 C CA . THR A 1 102 ? -19.724 8.566 3.208 1.00 79.19 102 THR A CA 1
ATOM 826 C C . THR A 1 102 ? -19.810 9.528 4.390 1.00 79.19 102 THR A C 1
ATOM 828 O O . THR A 1 102 ? -20.816 9.589 5.096 1.00 79.19 102 THR A O 1
ATOM 831 N N . MET A 1 103 ? -18.745 10.297 4.607 1.00 80.81 103 MET A N 1
ATOM 832 C CA . MET A 1 103 ? -18.716 11.314 5.652 1.00 80.81 103 MET A CA 1
ATOM 833 C C . MET A 1 103 ? -19.795 12.370 5.376 1.00 80.81 103 MET A C 1
ATOM 835 O O . MET A 1 103 ? -19.735 13.063 4.364 1.00 80.81 103 MET A O 1
ATOM 839 N N . ILE A 1 104 ? -20.766 12.500 6.284 1.00 76.88 104 ILE A N 1
ATOM 840 C CA . ILE A 1 104 ? -21.824 13.513 6.195 1.00 76.88 104 ILE A CA 1
ATOM 841 C C . ILE A 1 104 ? -21.206 14.893 6.456 1.00 76.88 104 ILE A C 1
ATOM 843 O O . ILE A 1 104 ? -20.830 15.222 7.593 1.00 76.88 104 ILE A O 1
ATOM 847 N N . LEU A 1 105 ? -21.090 15.683 5.390 1.00 72.50 105 LEU A N 1
ATOM 848 C CA . LEU A 1 105 ? -20.555 17.045 5.411 1.00 72.50 105 LEU A CA 1
ATOM 849 C C . LEU A 1 105 ? -21.649 18.095 5.631 1.00 72.50 105 LEU A C 1
ATOM 851 O O . LEU A 1 105 ? -21.393 19.100 6.293 1.00 72.50 105 LEU A O 1
ATOM 855 N N . ASP A 1 106 ? -22.856 17.848 5.118 1.00 87.75 106 ASP A N 1
ATOM 856 C CA . ASP A 1 106 ? -23.961 18.798 5.182 1.00 87.75 106 ASP A CA 1
ATOM 857 C C . ASP A 1 106 ? -24.603 18.848 6.591 1.00 87.75 106 ASP A C 1
ATOM 859 O O . ASP A 1 106 ? -24.919 17.802 7.178 1.00 87.75 106 ASP A O 1
ATOM 863 N N . PRO A 1 107 ? -24.787 20.046 7.182 1.00 84.81 107 PRO A N 1
ATOM 864 C CA . PRO A 1 107 ? -25.390 20.189 8.506 1.00 84.81 107 PRO A CA 1
ATOM 865 C C . PRO A 1 107 ? -26.830 19.674 8.608 1.00 84.81 107 PRO A C 1
ATOM 867 O O . PRO A 1 107 ? -27.220 19.206 9.684 1.00 84.81 107 PRO A O 1
ATOM 870 N N . GLU A 1 108 ? -27.609 19.747 7.526 1.00 86.50 108 GLU A N 1
ATOM 871 C CA . GLU A 1 108 ? -29.017 19.346 7.512 1.00 86.50 108 GLU A CA 1
ATOM 872 C C . GLU A 1 108 ? -29.150 17.821 7.432 1.00 86.50 108 GLU A C 1
ATOM 874 O O . GLU A 1 108 ? -29.855 17.219 8.244 1.00 86.50 108 GLU A O 1
ATOM 879 N N . GLU A 1 109 ? -28.370 17.169 6.568 1.00 83.25 109 GLU A N 1
ATOM 880 C CA . GLU A 1 109 ? -28.287 15.704 6.508 1.00 83.25 109 GLU A CA 1
ATOM 881 C C . GLU A 1 109 ? -27.849 15.108 7.859 1.00 83.25 109 GLU A C 1
ATOM 883 O O . GLU A 1 109 ? -28.437 14.142 8.359 1.00 83.25 109 GLU A O 1
ATOM 888 N N . ARG A 1 110 ? -26.884 15.751 8.533 1.00 82.31 110 ARG A N 1
ATOM 889 C CA . ARG A 1 110 ? -26.471 15.358 9.886 1.00 82.31 110 ARG A CA 1
ATOM 890 C C . ARG A 1 110 ? -27.602 15.519 10.896 1.00 82.31 110 ARG A C 1
ATOM 892 O O . ARG A 1 110 ? -27.659 14.748 11.844 1.00 82.31 110 ARG A O 1
ATOM 899 N N . ARG A 1 111 ? -28.467 16.527 10.761 1.00 84.00 111 ARG A N 1
ATOM 900 C CA . ARG A 1 111 ? -29.606 16.745 11.665 1.00 84.00 111 ARG A CA 1
ATOM 901 C C . ARG A 1 111 ? -30.663 15.655 11.504 1.00 84.00 111 ARG A C 1
ATOM 903 O O . ARG A 1 111 ? -31.134 15.143 12.512 1.00 84.00 111 ARG A O 1
ATOM 910 N N . VAL A 1 112 ? -30.990 15.288 10.267 1.00 82.50 112 VAL A N 1
ATOM 911 C CA . VAL A 1 112 ? -32.022 14.285 9.951 1.00 82.50 112 VAL A CA 1
ATOM 912 C C . VAL A 1 112 ? -31.575 12.865 10.311 1.00 82.50 112 VAL A C 1
ATOM 914 O O . VAL A 1 112 ? -32.381 12.074 10.792 1.00 82.50 112 VAL A O 1
ATOM 917 N N . LEU A 1 113 ? -30.288 12.545 10.139 1.00 79.12 113 LEU A N 1
ATOM 918 C CA . LEU A 1 113 ? -29.726 11.225 10.454 1.00 79.12 113 LEU A CA 1
ATOM 919 C C . LEU A 1 113 ? -29.288 11.064 11.922 1.00 79.12 113 LEU A C 1
ATOM 921 O O . LEU A 1 113 ? -28.762 10.013 12.297 1.00 79.12 113 LEU A O 1
ATOM 925 N N . ARG A 1 114 ? -29.483 12.082 12.775 1.00 81.69 114 ARG A N 1
ATOM 926 C CA . ARG A 1 114 ? -29.217 11.962 14.217 1.00 81.69 114 ARG A CA 1
ATOM 927 C C . ARG A 1 114 ? -30.167 10.943 14.836 1.00 81.69 114 ARG A C 1
ATOM 929 O O . ARG A 1 114 ? -31.381 11.118 14.848 1.00 81.69 114 ARG A O 1
ATOM 936 N N . PHE A 1 115 ? -29.589 9.889 15.398 1.00 81.12 115 PHE A N 1
ATOM 937 C CA . PHE A 1 115 ? -30.319 8.934 16.216 1.00 81.12 115 PHE A CA 1
ATOM 938 C C . PHE A 1 115 ? -30.372 9.419 17.669 1.00 81.12 115 PHE A C 1
ATOM 940 O O . PHE A 1 115 ? -29.406 9.271 18.420 1.00 81.12 115 PHE A O 1
ATOM 947 N N . ASP A 1 116 ? -31.511 9.977 18.076 1.00 78.69 116 ASP A N 1
ATOM 948 C CA . ASP A 1 116 ? -31.742 10.412 19.455 1.00 78.69 116 ASP A CA 1
ATOM 949 C C . ASP A 1 116 ? -32.298 9.259 20.305 1.00 78.69 116 ASP A C 1
ATOM 951 O O . ASP A 1 116 ? -33.510 9.086 20.470 1.00 78.69 116 ASP A O 1
ATOM 955 N N . SER A 1 117 ? -31.398 8.454 20.875 1.00 83.38 117 SER A N 1
ATOM 956 C CA . SER A 1 117 ? -31.783 7.434 21.855 1.00 83.38 117 SER A CA 1
ATOM 957 C C . SER A 1 117 ? -32.211 8.086 23.169 1.00 83.38 117 SER A C 1
ATOM 959 O O . SER A 1 117 ? -31.413 8.725 23.854 1.00 83.38 117 SER A O 1
ATOM 961 N N . LYS A 1 118 ? -33.470 7.878 23.562 1.00 83.06 118 LYS A N 1
ATOM 962 C CA . LYS A 1 118 ? -33.988 8.264 24.889 1.00 83.06 118 LYS A CA 1
ATOM 963 C C . LYS A 1 118 ? -33.822 7.155 25.934 1.00 83.06 118 LYS A C 1
ATOM 965 O O . LYS A 1 118 ? -34.174 7.350 27.098 1.00 83.06 118 LYS A O 1
ATOM 970 N N . ASN A 1 119 ? -33.304 5.994 25.533 1.00 82.50 119 ASN A N 1
ATOM 971 C CA . ASN A 1 119 ? -33.124 4.851 26.422 1.00 82.50 119 ASN A CA 1
ATOM 972 C C . ASN A 1 119 ? -31.984 5.145 27.407 1.00 82.50 119 ASN A C 1
ATOM 974 O O . ASN A 1 119 ? -30.907 5.563 26.992 1.00 82.50 119 ASN A O 1
ATOM 978 N N . ALA A 1 120 ? -32.237 4.933 28.702 1.00 80.50 120 ALA A N 1
ATOM 979 C CA . ALA A 1 120 ? -31.324 5.254 29.807 1.00 80.50 120 ALA A CA 1
ATOM 980 C C . ALA A 1 120 ? -30.943 6.748 29.941 1.00 80.50 120 ALA A C 1
ATOM 982 O O . ALA A 1 120 ? -29.905 7.074 30.516 1.00 80.50 120 ALA A O 1
ATOM 983 N N . LEU A 1 121 ? -31.777 7.674 29.444 1.00 86.00 121 LEU A N 1
ATOM 984 C CA . LEU A 1 121 ? -31.554 9.107 29.650 1.00 86.00 121 LEU A CA 1
ATOM 985 C C . LEU A 1 121 ? -31.784 9.495 31.121 1.00 86.00 121 LEU A C 1
ATOM 987 O O . LEU A 1 121 ? -32.918 9.720 31.551 1.00 86.00 121 LEU A O 1
ATOM 991 N N . ILE A 1 122 ? -30.692 9.647 31.867 1.00 85.00 122 ILE A N 1
ATOM 992 C CA . ILE A 1 122 ? -30.693 10.184 33.229 1.00 85.00 122 ILE A CA 1
ATOM 993 C C . ILE A 1 122 ? -30.800 11.713 33.162 1.00 85.00 122 ILE A C 1
ATOM 995 O O . ILE A 1 122 ? -29.827 12.414 32.890 1.00 85.00 122 ILE A O 1
ATOM 999 N N . ARG A 1 123 ? -32.005 12.249 33.397 1.00 84.75 123 ARG A N 1
ATOM 1000 C CA . ARG A 1 123 ? -32.277 13.702 33.321 1.00 84.75 123 ARG A CA 1
ATOM 1001 C C . ARG A 1 123 ? -31.590 14.501 34.426 1.00 84.75 123 ARG A C 1
ATOM 1003 O O . ARG A 1 123 ? -31.194 15.638 34.203 1.00 84.75 123 ARG A O 1
ATOM 1010 N N . ASN A 1 124 ? -31.483 13.921 35.620 1.00 87.25 124 ASN A N 1
ATOM 1011 C CA . ASN A 1 124 ? -30.814 14.538 36.758 1.00 87.25 124 ASN A CA 1
ATOM 1012 C C . ASN A 1 124 ? -29.919 13.503 37.455 1.00 87.25 124 ASN A C 1
ATOM 1014 O O . ASN A 1 124 ? -30.391 12.803 38.356 1.00 87.25 124 ASN A O 1
ATOM 1018 N N . PRO A 1 125 ? -28.629 13.436 37.078 1.00 87.62 125 PRO A N 1
ATOM 1019 C CA . PRO A 1 125 ? -27.690 12.479 37.654 1.00 87.62 125 PRO A CA 1
ATOM 1020 C C . PRO A 1 125 ? -27.560 12.593 39.175 1.00 87.62 125 PRO A C 1
ATOM 1022 O O . PRO A 1 125 ? -27.467 11.584 39.869 1.00 87.62 125 PRO A O 1
ATOM 1025 N N . MET A 1 126 ? -27.589 13.817 39.713 1.00 87.44 126 MET A N 1
ATOM 1026 C CA . MET A 1 126 ? -27.453 14.035 41.153 1.00 87.44 126 MET A CA 1
ATOM 1027 C C . MET A 1 126 ? -28.718 13.619 41.906 1.00 87.44 126 MET A C 1
ATOM 1029 O O . MET A 1 126 ? -28.632 13.011 42.969 1.00 87.44 126 MET A O 1
ATOM 1033 N N . GLY A 1 127 ? -29.892 13.911 41.344 1.00 87.12 127 GLY A N 1
ATOM 1034 C CA . GLY A 1 127 ? -31.173 13.513 41.925 1.00 87.12 127 GLY A CA 1
ATOM 1035 C C . GLY A 1 127 ? -31.323 11.995 42.006 1.00 87.12 127 GLY A C 1
ATOM 1036 O O . GLY A 1 127 ? -31.705 11.476 43.051 1.00 87.12 127 GLY A O 1
ATOM 1037 N N . GLU A 1 128 ? -30.960 11.281 40.940 1.00 84.56 128 GLU A N 1
ATOM 1038 C CA . GLU A 1 128 ? -31.046 9.819 40.893 1.00 84.56 128 GLU A CA 1
ATOM 1039 C C . GLU A 1 128 ? -30.042 9.153 41.844 1.00 84.56 128 GLU A C 1
ATOM 1041 O O . GLU A 1 128 ? -30.412 8.271 42.616 1.00 84.56 128 GLU A O 1
ATOM 1046 N N . PHE A 1 129 ? -28.805 9.655 41.897 1.00 83.56 129 PHE A N 1
ATOM 1047 C CA . PHE A 1 129 ? -27.798 9.189 42.852 1.00 83.56 129 PHE A CA 1
ATOM 1048 C C . PHE A 1 129 ? -28.208 9.405 44.318 1.00 83.56 129 PHE A C 1
ATOM 1050 O O . PHE A 1 129 ? -27.966 8.554 45.179 1.00 83.56 129 PHE A O 1
ATOM 1057 N N . LEU A 1 130 ? -28.816 10.553 44.631 1.00 83.12 130 LEU A N 1
ATOM 1058 C CA . LEU A 1 130 ? -29.326 10.828 45.975 1.00 83.12 130 LEU A CA 1
ATOM 1059 C C . LEU A 1 130 ? -30.522 9.933 46.308 1.00 83.12 130 LEU A C 1
ATOM 1061 O O . LEU A 1 130 ? -30.589 9.415 47.421 1.00 83.12 130 LEU A O 1
ATOM 1065 N N . LEU A 1 131 ? -31.421 9.696 45.352 1.00 81.56 131 LEU A N 1
ATOM 1066 C CA . LEU A 1 131 ? -32.553 8.789 45.523 1.00 81.56 131 LEU A CA 1
ATOM 1067 C C . LEU A 1 131 ? -32.078 7.357 45.804 1.00 81.56 131 LEU A C 1
ATOM 1069 O O . LEU A 1 131 ? -32.530 6.744 46.766 1.00 81.56 131 LEU A O 1
ATOM 1073 N N . GLU A 1 132 ? -31.102 6.855 45.047 1.00 79.69 132 GLU A N 1
ATOM 1074 C CA . GLU A 1 132 ? -30.506 5.531 45.263 1.00 79.69 132 GLU A CA 1
ATOM 1075 C C . GLU A 1 132 ? -29.946 5.383 46.689 1.00 79.69 132 GLU A C 1
ATOM 1077 O O . GLU A 1 132 ? -30.157 4.368 47.359 1.00 79.69 132 GLU A O 1
ATOM 1082 N N . LYS A 1 133 ? -29.285 6.431 47.200 1.00 73.69 133 LYS A N 1
ATOM 1083 C CA . LYS A 1 133 ? -28.778 6.466 48.580 1.00 73.69 133 LYS A CA 1
ATOM 1084 C C . LYS A 1 133 ? -29.882 6.458 49.637 1.00 73.69 133 LYS A C 1
ATOM 1086 O O . LYS A 1 133 ? -29.642 5.950 50.732 1.00 73.69 133 LYS A O 1
ATOM 1091 N N . LEU A 1 134 ? -31.047 7.028 49.335 1.00 75.06 134 LEU A N 1
ATOM 1092 C CA . LEU A 1 134 ? -32.173 7.135 50.265 1.00 75.06 134 LEU A CA 1
ATOM 1093 C C . LEU A 1 134 ? -33.030 5.865 50.310 1.00 75.06 134 LEU A C 1
ATOM 1095 O O . LEU A 1 134 ? -33.604 5.567 51.353 1.00 75.06 134 LEU A O 1
ATOM 1099 N N . VAL A 1 135 ? -33.105 5.105 49.214 1.00 74.44 135 VAL A N 1
ATOM 1100 C CA . VAL A 1 135 ? -34.000 3.939 49.100 1.00 74.44 135 VAL A CA 1
ATOM 1101 C C . VAL A 1 135 ? -33.487 2.720 49.881 1.00 74.44 135 VAL A C 1
ATOM 1103 O O . VAL A 1 135 ? -34.289 1.909 50.335 1.00 74.44 135 VAL A O 1
ATOM 1106 N N . THR A 1 136 ? -32.171 2.577 50.089 1.00 72.31 136 THR A N 1
ATOM 1107 C CA . THR A 1 136 ? -31.588 1.364 50.706 1.00 72.31 136 THR A CA 1
ATOM 1108 C C . THR A 1 136 ? -30.611 1.626 51.869 1.00 72.31 136 THR A C 1
ATOM 1110 O O . THR A 1 136 ? -29.485 1.108 51.867 1.00 72.31 136 THR A O 1
ATOM 1113 N N . PRO A 1 137 ? -31.006 2.372 52.922 1.00 82.12 137 PRO A N 1
ATOM 1114 C CA . PRO A 1 137 ? -30.123 2.662 54.052 1.00 82.12 137 PRO A CA 1
ATOM 1115 C C . PRO A 1 137 ? -29.706 1.376 54.776 1.00 82.12 137 PRO A C 1
ATOM 1117 O O . PRO A 1 137 ? -30.520 0.480 54.987 1.00 82.12 137 PRO A O 1
ATOM 1120 N N . TRP A 1 138 ? -28.430 1.267 55.155 1.00 85.75 138 TRP A N 1
ATOM 1121 C CA . TRP A 1 138 ? -27.910 0.130 55.924 1.00 85.75 138 TRP A CA 1
ATOM 1122 C C . TRP A 1 138 ? -28.316 0.239 57.390 1.00 85.75 138 TRP A C 1
ATOM 1124 O O . TRP A 1 138 ? -27.882 1.166 58.077 1.00 85.75 138 TRP A O 1
ATOM 1134 N N . THR A 1 139 ? -29.077 -0.729 57.891 1.00 88.31 139 THR A N 1
ATOM 1135 C CA . THR A 1 139 ? -29.470 -0.776 59.308 1.00 88.31 139 THR A CA 1
ATOM 1136 C C . THR A 1 139 ? -28.278 -1.126 60.203 1.00 88.31 139 THR A C 1
ATOM 1138 O O . THR A 1 139 ? -27.331 -1.788 59.776 1.00 88.31 139 THR A O 1
ATOM 1141 N N . VAL A 1 140 ? -28.302 -0.703 61.469 1.00 86.00 140 VAL A N 1
ATOM 1142 C CA . VAL A 1 140 ? -27.208 -0.980 62.426 1.00 86.00 140 VAL A CA 1
ATOM 1143 C C . VAL A 1 140 ? -26.980 -2.490 62.599 1.00 86.00 140 VAL A C 1
ATOM 1145 O O . VAL A 1 140 ? -25.839 -2.945 62.712 1.00 86.00 140 VAL A O 1
ATOM 1148 N N . GLU A 1 141 ? -28.055 -3.273 62.553 1.00 88.44 141 GLU A N 1
ATOM 1149 C CA . GLU A 1 141 ? -28.048 -4.736 62.630 1.00 88.44 141 GLU A CA 1
ATOM 1150 C C . GLU A 1 141 ? -27.327 -5.367 61.432 1.00 88.44 141 GLU A C 1
ATOM 1152 O O . GLU A 1 141 ? -26.400 -6.160 61.619 1.00 88.44 141 GLU A O 1
ATOM 1157 N N . GLU A 1 142 ? -27.671 -4.960 60.205 1.00 89.06 142 GLU A N 1
ATOM 1158 C CA . GLU A 1 142 ? -27.008 -5.423 58.979 1.00 89.06 142 GLU A CA 1
ATOM 1159 C C . GLU A 1 142 ? -25.523 -5.044 58.962 1.00 89.06 142 GLU A C 1
ATOM 1161 O O . GLU A 1 142 ? -24.676 -5.851 58.576 1.00 89.06 142 GLU A O 1
ATOM 1166 N N . GLN A 1 143 ? -25.182 -3.836 59.425 1.00 87.75 143 GLN A N 1
ATOM 1167 C CA . GLN A 1 143 ? -23.792 -3.387 59.518 1.00 87.75 143 GLN A CA 1
ATOM 1168 C C . GLN A 1 143 ? -22.982 -4.246 60.500 1.00 87.75 143 GLN A C 1
ATOM 1170 O O . GLN A 1 143 ? -21.832 -4.597 60.211 1.00 87.75 143 GLN A O 1
ATOM 1175 N N . ARG A 1 144 ? -23.568 -4.598 61.653 1.00 87.12 144 ARG A N 1
ATOM 1176 C CA . ARG A 1 144 ? -22.940 -5.464 62.661 1.00 87.12 144 ARG A CA 1
ATOM 1177 C C . ARG A 1 144 ? -22.776 -6.891 62.146 1.00 87.12 144 ARG A C 1
ATOM 1179 O O . ARG A 1 144 ? -21.706 -7.475 62.317 1.00 87.12 144 ARG A O 1
ATOM 1186 N N . LEU A 1 145 ? -23.797 -7.431 61.488 1.00 89.62 145 LEU A N 1
ATOM 1187 C CA . LEU A 1 145 ? -23.753 -8.779 60.934 1.00 89.62 145 LEU A CA 1
ATOM 1188 C C . LEU A 1 145 ? -22.714 -8.882 59.811 1.00 89.62 145 LEU A C 1
ATOM 1190 O O . LEU A 1 145 ? -21.897 -9.802 59.804 1.00 89.62 145 LEU A O 1
ATOM 1194 N N . PHE A 1 146 ? -22.674 -7.892 58.916 1.00 89.31 146 PHE A N 1
ATOM 1195 C CA . PHE A 1 146 ? -21.654 -7.803 57.874 1.00 89.31 146 PHE A CA 1
ATOM 1196 C C . PHE A 1 146 ? -20.242 -7.781 58.472 1.00 89.31 146 PHE A C 1
ATOM 1198 O O . PHE A 1 146 ? -19.371 -8.531 58.036 1.00 89.31 146 PHE A O 1
ATOM 1205 N N . ALA A 1 147 ? -20.018 -6.969 59.507 1.00 86.50 147 ALA A N 1
ATOM 1206 C CA . ALA A 1 147 ? -18.740 -6.877 60.205 1.00 86.50 147 ALA A CA 1
ATOM 1207 C C . ALA A 1 147 ? -18.281 -8.205 60.824 1.00 86.50 147 ALA A C 1
ATOM 1209 O O . ALA A 1 147 ? -17.116 -8.588 60.693 1.00 86.50 147 ALA A O 1
ATOM 1210 N N . GLU A 1 148 ? -19.189 -8.898 61.507 1.00 87.88 148 GLU A N 1
ATOM 1211 C CA . GLU A 1 148 ? -18.914 -10.185 62.140 1.00 87.88 148 GLU A CA 1
ATOM 1212 C C . GLU A 1 148 ? -18.558 -11.245 61.092 1.00 87.88 148 GLU A C 1
ATOM 1214 O O . GLU A 1 148 ? -17.524 -11.910 61.199 1.00 87.88 148 GLU A O 1
ATOM 1219 N N . LYS A 1 149 ? -19.374 -11.364 60.036 1.00 89.69 149 LYS A N 1
ATOM 1220 C CA . LYS A 1 149 ? -19.154 -12.356 58.978 1.00 89.69 149 LYS A CA 1
ATOM 1221 C C . LYS A 1 149 ? -17.933 -12.028 58.122 1.00 89.69 149 LYS A C 1
ATOM 1223 O O . LYS A 1 149 ? -17.235 -12.951 57.710 1.00 89.69 149 LYS A O 1
ATOM 1228 N N . PHE A 1 150 ? -17.593 -10.753 57.937 1.00 87.50 150 PHE A N 1
ATOM 1229 C CA . PHE A 1 150 ? -16.359 -10.343 57.262 1.00 87.50 150 PHE A CA 1
ATOM 1230 C C . PHE A 1 150 ? -15.098 -10.768 58.032 1.00 87.50 150 PHE A C 1
ATOM 1232 O O . PHE A 1 150 ? -14.112 -11.164 57.422 1.00 87.50 150 PHE A O 1
ATOM 1239 N N . LEU A 1 151 ? -15.111 -10.770 59.370 1.00 84.94 151 LEU A N 1
ATOM 1240 C CA . LEU A 1 151 ? -13.978 -11.269 60.172 1.00 84.94 151 LEU A CA 1
ATOM 1241 C C . LEU A 1 151 ? -13.805 -12.798 60.125 1.00 84.94 151 LEU A C 1
ATOM 1243 O O . LEU A 1 151 ? -12.773 -13.310 60.580 1.00 84.94 151 LEU A O 1
ATOM 1247 N N . LEU A 1 152 ? -14.821 -13.517 59.644 1.00 85.81 152 LEU A N 1
ATOM 1248 C CA . LEU A 1 152 ? -14.834 -14.973 59.528 1.00 85.81 152 LEU A CA 1
ATOM 1249 C C . LEU A 1 152 ? -14.545 -15.436 58.092 1.00 85.81 152 LEU A C 1
ATOM 1251 O O . LEU A 1 152 ? -13.695 -16.298 57.900 1.00 85.81 152 LEU A O 1
ATOM 1255 N N . TYR A 1 153 ? -15.214 -14.840 57.102 1.00 87.19 153 TYR A N 1
ATOM 1256 C CA . TYR A 1 153 ? -15.164 -15.238 55.688 1.00 87.19 153 TYR A CA 1
ATOM 1257 C C . TYR A 1 153 ? -14.423 -14.242 54.782 1.00 87.19 153 TYR A C 1
ATOM 1259 O O . TYR A 1 153 ? -14.248 -14.489 53.595 1.00 87.19 153 TYR A O 1
ATOM 1267 N N . ASN A 1 154 ? -13.947 -13.116 55.317 1.00 84.38 154 ASN A N 1
ATOM 1268 C CA . ASN A 1 154 ? -13.171 -12.115 54.581 1.00 84.38 154 ASN A CA 1
ATOM 1269 C C . ASN A 1 154 ? -13.906 -11.578 53.340 1.00 84.38 154 ASN A C 1
ATOM 1271 O O . ASN A 1 154 ? -15.043 -11.128 53.439 1.00 84.38 154 ASN A O 1
ATOM 1275 N N . LYS A 1 155 ? -13.248 -11.577 52.173 1.00 86.62 155 LYS A N 1
ATOM 1276 C CA . LYS A 1 155 ? -13.781 -11.032 50.914 1.00 86.62 155 LYS A CA 1
ATOM 1277 C C . LYS A 1 155 ? -14.750 -11.979 50.193 1.00 86.62 155 LYS A C 1
ATOM 1279 O O . LYS A 1 155 ? -15.119 -11.709 49.053 1.00 86.62 155 LYS A O 1
ATOM 1284 N N . ASP A 1 156 ? -15.204 -13.047 50.846 1.00 90.56 156 ASP A N 1
ATOM 1285 C CA . ASP A 1 156 ? -16.197 -13.965 50.287 1.00 90.56 156 ASP A CA 1
ATOM 1286 C C . ASP A 1 156 ? -17.611 -13.375 50.406 1.00 90.56 156 ASP A C 1
ATOM 1288 O O . ASP A 1 156 ? -18.461 -13.839 51.174 1.00 90.56 156 ASP A O 1
ATOM 1292 N N . PHE A 1 157 ? -17.887 -12.331 49.619 1.00 90.81 157 PHE A N 1
ATOM 1293 C CA . PHE A 1 157 ? -19.157 -11.598 49.658 1.00 90.81 157 PHE A CA 1
ATOM 1294 C C . PHE A 1 157 ? -20.365 -12.474 49.318 1.00 90.81 157 PHE A C 1
ATOM 1296 O O . PHE A 1 157 ? -21.443 -12.256 49.861 1.00 90.81 157 PHE A O 1
ATOM 1303 N N . ARG A 1 158 ? -20.181 -13.513 48.492 1.00 92.94 158 ARG A N 1
ATOM 1304 C CA . ARG A 1 158 ? -21.230 -14.499 48.196 1.00 92.94 158 ARG A CA 1
ATOM 1305 C C . ARG A 1 158 ? -21.689 -15.227 49.457 1.00 92.94 158 ARG A C 1
ATOM 1307 O O . ARG A 1 158 ? -22.883 -15.412 49.649 1.00 92.94 158 ARG A O 1
ATOM 1314 N N . ARG A 1 159 ? -20.751 -15.606 50.331 1.00 91.50 159 ARG A N 1
ATOM 1315 C CA . ARG A 1 159 ? -21.050 -16.293 51.593 1.00 91.50 159 ARG A CA 1
ATOM 1316 C C . ARG A 1 159 ? -21.619 -15.323 52.621 1.00 91.50 159 ARG A C 1
ATOM 1318 O O . ARG A 1 159 ? -22.567 -15.670 53.308 1.00 91.50 159 ARG A O 1
ATOM 1325 N N . ILE A 1 160 ? -21.105 -14.096 52.688 1.00 91.12 160 ILE A N 1
ATOM 1326 C CA . ILE A 1 160 ? -21.614 -13.063 53.606 1.00 91.12 160 ILE A CA 1
ATOM 1327 C C . ILE A 1 160 ? -23.060 -12.672 53.265 1.00 91.12 160 ILE A C 1
ATOM 1329 O O . ILE A 1 160 ? -23.883 -12.579 54.173 1.00 91.12 160 ILE A O 1
ATOM 1333 N N . ALA A 1 161 ? -23.389 -12.524 51.979 1.00 92.94 161 ALA A N 1
ATOM 1334 C CA . ALA A 1 161 ? -24.738 -12.184 51.528 1.00 92.94 161 ALA A CA 1
ATOM 1335 C C . ALA A 1 161 ? -25.788 -13.225 51.952 1.00 92.94 161 ALA A C 1
ATOM 1337 O O . ALA A 1 161 ? -26.908 -12.850 52.262 1.00 92.94 161 ALA A O 1
ATOM 1338 N N . THR A 1 162 ? -25.432 -14.512 52.077 1.00 92.69 162 THR A N 1
ATOM 1339 C CA . THR A 1 162 ? -26.386 -15.537 52.560 1.00 92.69 162 THR A CA 1
ATOM 1340 C C . THR A 1 162 ? -26.901 -15.284 53.980 1.00 92.69 162 THR A C 1
ATOM 1342 O O . THR A 1 162 ? -27.987 -15.739 54.326 1.00 92.69 162 THR A O 1
ATOM 1345 N N . PHE A 1 163 ? -26.151 -14.540 54.801 1.00 89.94 163 PHE A N 1
ATOM 1346 C CA . PHE A 1 163 ? -26.568 -14.169 56.156 1.00 89.94 163 PHE A CA 1
ATOM 1347 C C . PHE A 1 163 ? -27.407 -12.883 56.185 1.00 89.94 163 PHE A C 1
ATOM 1349 O O . PHE A 1 163 ? -28.057 -12.609 57.191 1.00 89.94 163 PHE A O 1
ATOM 1356 N N . LEU A 1 164 ? -27.414 -12.100 55.103 1.00 90.06 164 LEU A N 1
ATOM 1357 C CA . LEU A 1 164 ? -28.145 -10.839 54.987 1.00 90.06 164 LEU A CA 1
ATOM 1358 C C . LEU A 1 164 ? -29.375 -11.045 54.095 1.00 90.06 164 LEU A C 1
ATOM 1360 O O . LEU A 1 164 ? -29.278 -11.042 52.875 1.00 90.06 164 LEU A O 1
ATOM 1364 N N . ARG A 1 165 ? -30.556 -11.201 54.703 1.00 83.56 165 ARG A N 1
ATOM 1365 C CA . ARG A 1 165 ? -31.796 -11.548 53.977 1.00 83.56 165 ARG A CA 1
ATOM 1366 C C . ARG A 1 165 ? -32.241 -10.504 52.947 1.00 83.56 165 ARG A C 1
ATOM 1368 O O . ARG A 1 165 ? -32.827 -10.872 51.938 1.00 83.56 165 ARG A O 1
ATOM 1375 N N . ASN A 1 166 ? -31.935 -9.231 53.188 1.00 85.44 166 ASN A N 1
ATOM 1376 C CA . ASN A 1 166 ? -32.416 -8.109 52.376 1.00 85.44 166 ASN A CA 1
ATOM 1377 C C . ASN A 1 166 ? -31.314 -7.480 51.508 1.00 85.44 166 ASN A C 1
ATOM 1379 O O . ASN A 1 166 ? -31.515 -6.394 50.968 1.00 85.44 166 ASN A O 1
ATOM 1383 N N . ARG A 1 167 ? -30.135 -8.113 51.402 1.00 88.06 167 ARG A N 1
ATOM 1384 C CA . ARG A 1 167 ? -28.985 -7.558 50.672 1.00 88.06 167 ARG A CA 1
ATOM 1385 C C . ARG A 1 167 ? -28.448 -8.546 49.659 1.00 88.06 167 ARG A C 1
ATOM 1387 O O . ARG A 1 167 ? -28.223 -9.715 49.958 1.00 88.06 167 ARG A O 1
ATOM 1394 N N . THR A 1 168 ? -28.188 -8.044 48.462 1.00 91.44 168 THR A N 1
ATOM 1395 C CA . THR A 1 168 ? -27.551 -8.822 47.406 1.00 91.44 168 THR A CA 1
ATOM 1396 C C . THR A 1 168 ? -26.031 -8.823 47.568 1.00 91.44 168 THR A C 1
ATOM 1398 O O . THR A 1 168 ? -25.442 -8.019 48.297 1.00 91.44 168 THR A O 1
ATOM 1401 N N . VAL A 1 169 ? -25.358 -9.716 46.839 1.00 92.44 169 VAL A N 1
ATOM 1402 C CA . VAL A 1 169 ? -23.887 -9.742 46.783 1.00 92.44 169 VAL A CA 1
ATOM 1403 C C . VAL A 1 169 ? -23.331 -8.402 46.284 1.00 92.44 169 VAL A C 1
ATOM 1405 O O . VAL A 1 169 ? -22.317 -7.935 46.802 1.00 92.44 169 VAL A O 1
ATOM 1408 N N . ALA A 1 170 ? -24.009 -7.767 45.321 1.00 91.00 170 ALA A N 1
ATOM 1409 C CA . ALA A 1 170 ? -23.629 -6.455 44.806 1.00 91.00 170 ALA A CA 1
ATOM 1410 C C . ALA A 1 170 ? -23.684 -5.387 45.909 1.00 91.00 170 ALA A C 1
ATOM 1412 O O . ALA A 1 170 ? -22.714 -4.649 46.088 1.00 91.00 170 ALA A O 1
ATOM 1413 N N . ASP A 1 171 ? -24.742 -5.378 46.725 1.00 89.12 171 ASP A N 1
ATOM 1414 C CA . ASP A 1 171 ? -24.883 -4.438 47.844 1.00 89.12 171 ASP A CA 1
ATOM 1415 C C . ASP A 1 171 ? -23.765 -4.605 48.876 1.00 89.12 171 ASP A C 1
ATOM 1417 O O . ASP A 1 171 ? -23.199 -3.618 49.349 1.00 89.12 171 ASP A O 1
ATOM 1421 N N . CYS A 1 172 ? -23.400 -5.851 49.202 1.00 90.00 172 CYS A N 1
ATOM 1422 C CA . CYS A 1 172 ? -22.287 -6.159 50.103 1.00 90.00 172 CYS A CA 1
ATOM 1423 C C . CYS A 1 172 ? -20.943 -5.617 49.588 1.00 90.00 172 CYS A C 1
ATOM 1425 O O . CYS A 1 172 ? -20.146 -5.095 50.372 1.00 90.00 172 CYS A O 1
ATOM 1427 N N . ILE A 1 173 ? -20.691 -5.732 48.281 1.00 90.31 173 ILE A N 1
ATOM 1428 C CA . ILE A 1 173 ? -19.472 -5.230 47.632 1.00 90.31 173 ILE A CA 1
ATOM 1429 C C . ILE A 1 173 ? -19.460 -3.699 47.644 1.00 90.31 173 ILE A C 1
ATOM 1431 O O . ILE A 1 173 ? -18.477 -3.089 48.070 1.00 90.31 173 ILE A O 1
ATOM 1435 N N . VAL A 1 174 ? -20.562 -3.072 47.225 1.00 88.38 174 VAL A N 1
ATOM 1436 C CA . VAL A 1 174 ? -20.715 -1.611 47.212 1.00 88.38 174 VAL A CA 1
ATOM 1437 C C . VAL A 1 174 ? -20.522 -1.043 48.618 1.00 88.38 174 VAL A C 1
ATOM 1439 O O . VAL A 1 174 ? -19.785 -0.074 48.801 1.00 88.38 174 VAL A O 1
ATOM 1442 N N . TYR A 1 175 ? -21.125 -1.668 49.627 1.00 87.38 175 TYR A N 1
ATOM 1443 C CA . TYR A 1 175 ? -20.981 -1.270 51.024 1.00 87.38 175 TYR A CA 1
ATOM 1444 C C . TYR A 1 175 ? -19.543 -1.408 51.536 1.00 87.38 175 TYR A C 1
ATOM 1446 O O . TYR A 1 175 ? -19.028 -0.480 52.165 1.00 87.38 175 TYR A O 1
ATOM 1454 N N . TYR A 1 176 ? -18.867 -2.519 51.221 1.00 86.19 176 TYR A N 1
ATOM 1455 C CA . TYR A 1 176 ? -17.461 -2.715 51.570 1.00 86.19 176 TYR A CA 1
ATOM 1456 C C . TYR A 1 176 ? -16.590 -1.579 51.029 1.00 86.19 176 TYR A C 1
ATOM 1458 O O . TYR A 1 176 ? -15.862 -0.963 51.802 1.00 86.19 176 TYR A O 1
ATOM 1466 N N . TYR A 1 177 ? -16.694 -1.249 49.739 1.00 84.94 177 TYR A N 1
ATOM 1467 C CA . TYR A 1 177 ? -15.848 -0.219 49.129 1.00 84.94 177 TYR A CA 1
ATOM 1468 C C . TYR A 1 177 ? -16.221 1.208 49.538 1.00 84.94 177 TYR A C 1
ATOM 1470 O O . TYR A 1 177 ? -15.323 2.040 49.674 1.00 84.94 177 TYR A O 1
ATOM 1478 N N . LYS A 1 178 ? -17.503 1.485 49.814 1.00 81.25 178 LYS A N 1
ATOM 1479 C CA . LYS A 1 178 ? -17.933 2.765 50.403 1.00 81.25 178 LYS A CA 1
ATOM 1480 C C . LYS A 1 178 ? -17.283 2.991 51.772 1.00 81.25 178 LYS A C 1
ATOM 1482 O O . LYS A 1 178 ? -16.809 4.086 52.038 1.00 81.25 178 LYS A O 1
ATOM 1487 N N . ARG A 1 179 ? -17.198 1.947 52.606 1.00 75.62 179 ARG A N 1
ATOM 1488 C CA . ARG A 1 179 ? -16.736 2.041 54.003 1.00 75.62 179 ARG A CA 1
ATOM 1489 C C . ARG A 1 179 ? -15.294 1.574 54.239 1.00 75.62 179 ARG A C 1
ATOM 1491 O O . ARG A 1 179 ? -14.831 1.573 55.371 1.00 75.62 179 ARG A O 1
ATOM 1498 N N . GLN A 1 180 ? -14.574 1.166 53.190 1.00 67.56 180 GLN A N 1
ATOM 1499 C CA . GLN A 1 180 ? -13.170 0.735 53.273 1.00 67.56 180 GLN A CA 1
ATOM 1500 C C . GLN A 1 180 ? -12.204 1.911 53.501 1.00 67.56 180 GLN A C 1
ATOM 1502 O O . GLN A 1 180 ? -11.096 1.688 53.998 1.00 67.56 180 GLN A O 1
ATOM 1507 N N . LYS A 1 181 ? -12.590 3.128 53.084 1.00 60.66 181 LYS A N 1
ATOM 1508 C CA . LYS A 1 181 ? -11.799 4.358 53.263 1.00 60.66 181 LYS A CA 1
ATOM 1509 C C . LYS A 1 181 ? -12.087 5.070 54.581 1.00 60.66 181 LYS A C 1
ATOM 1511 O O . LYS A 1 181 ? -11.170 5.667 55.134 1.00 60.66 181 LYS A O 1
ATOM 1516 N N . ASP A 1 182 ? -13.310 4.960 55.087 1.00 60.88 182 ASP A N 1
ATOM 1517 C CA . ASP A 1 182 ? -13.607 5.331 56.464 1.00 60.88 182 ASP A CA 1
ATOM 1518 C C . ASP A 1 182 ? -12.876 4.332 57.362 1.00 60.88 182 ASP A C 1
ATOM 1520 O O . ASP A 1 182 ? -12.925 3.127 57.115 1.00 60.88 182 ASP A O 1
ATOM 1524 N N . ASP A 1 183 ? -12.164 4.807 58.381 1.00 55.22 183 ASP A N 1
ATOM 1525 C CA . ASP A 1 183 ? -11.333 4.021 59.308 1.00 55.22 183 ASP A CA 1
ATOM 1526 C C . ASP A 1 183 ? -12.165 3.091 60.228 1.00 55.22 183 ASP A C 1
ATOM 1528 O O . ASP A 1 183 ? -11.906 2.882 61.412 1.00 55.22 183 ASP A O 1
ATOM 1532 N N . ASN A 1 184 ? -13.225 2.499 59.687 1.00 57.53 184 ASN A N 1
ATOM 1533 C CA . ASN A 1 184 ? -13.988 1.425 60.270 1.00 57.53 184 ASN A CA 1
ATOM 1534 C C . ASN A 1 184 ? -13.070 0.207 60.311 1.00 57.53 184 ASN A C 1
ATOM 1536 O O . ASN A 1 184 ? -12.960 -0.552 59.349 1.00 57.53 184 ASN A O 1
ATOM 1540 N N . GLY A 1 185 ? -12.382 0.055 61.442 1.00 59.03 185 GLY A N 1
ATOM 1541 C CA . GLY A 1 185 ? -11.306 -0.890 61.716 1.00 59.03 185 GLY A CA 1
ATOM 1542 C C . GLY A 1 185 ? -11.571 -2.381 61.478 1.00 59.03 185 GLY A C 1
ATOM 1543 O O . GLY A 1 185 ? -10.911 -3.184 62.113 1.00 59.03 185 GLY A O 1
ATOM 1544 N N . PHE A 1 186 ? -12.461 -2.810 60.584 1.00 65.19 186 PHE A N 1
ATOM 1545 C CA . PHE A 1 186 ? -12.568 -4.181 60.086 1.00 65.19 186 PHE A CA 1
ATOM 1546 C C . PHE A 1 186 ? -11.269 -4.636 59.418 1.00 65.19 186 PHE A C 1
ATOM 1548 O O . PHE A 1 186 ? -10.775 -5.713 59.741 1.00 65.19 186 PHE A O 1
ATOM 1555 N N . ARG A 1 187 ? -10.643 -3.793 58.578 1.00 66.50 187 ARG A N 1
ATOM 1556 C CA . ARG A 1 187 ? -9.336 -4.102 57.962 1.00 66.50 187 ARG A CA 1
ATOM 1557 C C . ARG A 1 187 ? -8.229 -4.201 59.018 1.00 66.50 187 ARG A C 1
ATOM 1559 O O . ARG A 1 187 ? -7.440 -5.140 59.001 1.00 66.50 187 ARG A O 1
ATOM 1566 N N . ARG A 1 188 ? -8.211 -3.273 59.984 1.00 67.81 188 ARG A N 1
ATOM 1567 C CA . ARG A 1 188 ? -7.252 -3.247 61.104 1.00 67.81 188 ARG A CA 1
ATOM 1568 C C . ARG A 1 188 ? -7.444 -4.428 62.066 1.00 67.81 188 ARG A C 1
ATOM 1570 O O . ARG A 1 188 ? -6.469 -5.091 62.408 1.00 67.81 188 ARG A O 1
ATOM 1577 N N . LYS A 1 189 ? -8.686 -4.731 62.457 1.00 69.56 189 LYS A N 1
ATOM 1578 C CA . LYS A 1 189 ? -9.065 -5.878 63.304 1.00 69.56 189 LYS A CA 1
ATOM 1579 C C . LYS A 1 189 ? -8.747 -7.202 62.614 1.00 69.56 189 LYS A C 1
ATOM 1581 O O . LYS A 1 189 ? -8.217 -8.101 63.258 1.00 69.56 189 LYS A O 1
ATOM 1586 N N . HIS A 1 190 ? -8.984 -7.303 61.306 1.00 70.00 190 HIS A N 1
ATOM 1587 C CA . HIS A 1 190 ? -8.588 -8.466 60.516 1.00 70.00 190 HIS A CA 1
ATOM 1588 C C . HIS A 1 190 ? -7.063 -8.652 60.507 1.00 70.00 190 HIS A C 1
ATOM 1590 O O . HIS A 1 190 ? -6.580 -9.732 60.840 1.00 70.00 190 HIS A O 1
ATOM 1596 N N . MET A 1 191 ? -6.291 -7.596 60.218 1.00 70.31 191 MET A N 1
ATOM 1597 C CA . MET A 1 191 ? -4.822 -7.657 60.254 1.00 70.31 191 MET A CA 1
ATOM 1598 C C . MET A 1 191 ? -4.291 -8.040 61.643 1.00 70.31 191 MET A C 1
ATOM 1600 O O . MET A 1 191 ? -3.354 -8.830 61.744 1.00 70.31 191 MET A O 1
ATOM 1604 N N . GLN A 1 192 ? -4.910 -7.544 62.721 1.00 73.75 192 GLN A N 1
ATOM 1605 C CA . GLN A 1 192 ? -4.578 -7.960 64.088 1.00 73.75 192 GLN A CA 1
ATOM 1606 C C . GLN A 1 192 ? -4.904 -9.435 64.348 1.00 73.75 192 GLN A C 1
ATOM 1608 O O . GLN A 1 192 ? -4.075 -10.132 64.927 1.00 73.75 192 GLN A O 1
ATOM 1613 N N . LYS A 1 193 ? -6.064 -9.932 63.900 1.00 76.38 193 LYS A N 1
ATOM 1614 C CA . LYS A 1 193 ? -6.448 -11.347 64.035 1.00 76.38 193 LYS A CA 1
ATOM 1615 C C . LYS A 1 193 ? -5.481 -12.262 63.277 1.00 76.38 193 LYS A C 1
ATOM 1617 O O . LYS A 1 193 ? -5.006 -13.232 63.854 1.00 76.38 193 LYS A O 1
ATOM 1622 N N . LYS A 1 194 ? -5.107 -11.902 62.043 1.00 76.75 194 LYS A N 1
ATOM 1623 C CA . LYS A 1 194 ? -4.121 -12.645 61.238 1.00 76.75 194 LYS A CA 1
ATOM 1624 C C . LYS A 1 194 ? -2.736 -12.659 61.896 1.00 76.75 194 LYS A C 1
ATOM 1626 O O . LYS A 1 194 ? -2.083 -13.695 61.928 1.00 76.75 194 LYS A O 1
ATOM 1631 N N . ARG A 1 195 ? -2.306 -11.530 62.477 1.00 78.56 195 ARG A N 1
ATOM 1632 C CA . ARG A 1 195 ? -1.038 -11.431 63.220 1.00 78.56 195 ARG A CA 1
ATOM 1633 C C . ARG A 1 195 ? -1.045 -12.287 64.491 1.00 78.56 195 ARG A C 1
ATOM 1635 O O . ARG A 1 195 ? -0.052 -12.956 64.739 1.00 78.56 195 ARG A O 1
ATOM 1642 N N . ARG A 1 196 ? -2.154 -12.308 65.246 1.00 79.19 196 ARG A N 1
ATOM 1643 C CA . ARG A 1 196 ? -2.331 -13.178 66.427 1.00 79.19 196 ARG A CA 1
ATOM 1644 C C . ARG A 1 196 ? -2.276 -14.661 66.053 1.00 79.19 196 ARG A C 1
ATOM 1646 O O . ARG A 1 196 ? -1.499 -15.396 66.646 1.00 79.19 196 ARG A O 1
ATOM 1653 N N . GLN A 1 197 ? -3.010 -15.063 65.015 1.00 79.38 197 GLN A N 1
ATOM 1654 C CA . GLN A 1 197 ? -3.003 -16.442 64.516 1.00 79.38 197 GLN A CA 1
ATOM 1655 C C . GLN A 1 197 ? -1.615 -16.880 64.037 1.00 79.38 197 GLN A C 1
ATOM 1657 O O . GLN A 1 197 ? -1.201 -17.990 64.334 1.00 79.38 197 GLN A O 1
ATOM 1662 N N . TYR A 1 198 ? -0.865 -16.009 63.355 1.00 78.44 198 TYR A N 1
ATOM 1663 C CA . TYR A 1 198 ? 0.509 -16.310 62.944 1.00 78.44 198 TYR A CA 1
ATOM 1664 C C . TYR A 1 198 ? 1.462 -16.460 64.141 1.00 78.44 198 TYR A C 1
ATOM 1666 O O . TYR A 1 198 ? 2.272 -17.380 64.167 1.00 78.44 198 TYR A O 1
ATOM 1674 N N . THR A 1 199 ? 1.360 -15.589 65.155 1.00 78.00 199 THR A N 1
ATOM 1675 C CA . THR A 1 199 ? 2.176 -15.713 66.378 1.00 78.00 199 THR A CA 1
ATOM 1676 C C . THR A 1 199 ? 1.832 -16.951 67.199 1.00 78.00 199 THR A C 1
ATOM 1678 O O . THR A 1 199 ? 2.714 -17.526 67.823 1.00 78.00 199 THR A O 1
ATOM 1681 N N . GLU A 1 200 ? 0.565 -17.358 67.201 1.00 76.94 200 GLU A N 1
ATOM 1682 C CA . GLU A 1 200 ? 0.083 -18.541 67.914 1.00 76.94 200 GLU A CA 1
ATOM 1683 C C . GLU A 1 200 ? 0.475 -19.824 67.174 1.00 76.94 200 GLU A C 1
ATOM 1685 O O . GLU A 1 200 ? 1.068 -20.703 67.783 1.00 76.94 200 GLU A O 1
ATOM 1690 N N . ALA A 1 201 ? 0.311 -19.863 65.847 1.00 76.81 201 ALA A N 1
ATOM 1691 C CA . ALA A 1 201 ? 0.786 -20.958 65.001 1.00 76.81 201 ALA A CA 1
ATOM 1692 C C . ALA A 1 201 ? 2.310 -21.154 65.087 1.00 76.81 201 ALA A C 1
ATOM 1694 O O . ALA A 1 201 ? 2.778 -22.287 65.131 1.00 76.81 201 ALA A O 1
ATOM 1695 N N . LYS A 1 202 ? 3.082 -20.057 65.160 1.00 74.31 202 LYS A N 1
ATOM 1696 C CA . LYS A 1 202 ? 4.539 -20.114 65.342 1.00 74.31 202 LYS A CA 1
ATOM 1697 C C . LYS A 1 202 ? 4.933 -20.653 66.723 1.00 74.31 202 LYS A C 1
ATOM 1699 O O . LYS A 1 202 ? 5.861 -21.441 66.828 1.00 74.31 202 LYS A O 1
ATOM 1704 N N . ARG A 1 203 ? 4.204 -20.276 67.782 1.00 70.50 203 ARG A N 1
ATOM 1705 C CA . ARG A 1 203 ? 4.402 -20.846 69.127 1.00 70.50 203 ARG A CA 1
ATOM 1706 C C . ARG A 1 203 ? 4.098 -22.340 69.164 1.00 70.50 203 ARG A C 1
ATOM 1708 O O . ARG A 1 203 ? 4.843 -23.074 69.786 1.00 70.50 203 ARG A O 1
ATOM 1715 N N . THR A 1 204 ? 3.045 -22.785 68.480 1.00 65.44 204 THR A N 1
ATOM 1716 C CA . THR A 1 204 ? 2.688 -24.210 68.419 1.00 65.44 204 THR A CA 1
ATOM 1717 C C . THR A 1 204 ? 3.608 -25.034 67.516 1.00 65.44 204 THR A C 1
ATOM 1719 O O . THR A 1 204 ? 3.658 -26.246 67.673 1.00 65.44 204 THR A O 1
ATOM 1722 N N . SER A 1 205 ? 4.308 -24.415 66.555 1.00 63.62 205 SER A N 1
ATOM 1723 C CA . SER A 1 205 ? 5.263 -25.111 65.677 1.00 63.62 205 SER A CA 1
ATOM 1724 C C . SER A 1 205 ? 6.676 -25.199 66.256 1.00 63.62 205 SER A C 1
ATOM 1726 O O . SER A 1 205 ? 7.416 -26.098 65.874 1.00 63.62 205 SER A O 1
ATOM 1728 N N . ASP A 1 206 ? 7.047 -24.275 67.148 1.00 60.47 206 ASP A N 1
ATOM 1729 C CA . ASP A 1 206 ? 8.364 -24.225 67.800 1.00 60.47 206 ASP A CA 1
ATOM 1730 C C . ASP A 1 206 ? 8.417 -25.049 69.115 1.00 60.47 206 ASP A C 1
ATOM 1732 O O . ASP A 1 206 ? 9.425 -25.004 69.817 1.00 60.47 206 ASP A O 1
ATOM 1736 N N . ASP A 1 207 ? 7.367 -25.817 69.448 1.00 55.75 207 ASP A N 1
ATOM 1737 C CA . ASP A 1 207 ? 7.288 -26.668 70.649 1.00 55.75 207 ASP A CA 1
ATOM 1738 C C . ASP A 1 207 ? 7.477 -28.162 70.274 1.00 55.75 207 ASP A C 1
ATOM 1740 O O . ASP A 1 207 ? 6.563 -28.781 69.724 1.00 55.75 207 ASP A O 1
ATOM 1744 N N . PRO A 1 208 ? 8.648 -28.787 70.523 1.00 54.25 208 PRO A N 1
ATOM 1745 C CA . PRO A 1 208 ? 8.912 -30.182 70.152 1.00 54.25 208 PRO A CA 1
ATOM 1746 C C . PRO A 1 208 ? 8.295 -31.227 71.103 1.00 54.25 208 PRO A C 1
ATOM 1748 O O . PRO A 1 208 ? 8.598 -32.411 70.977 1.00 54.25 208 PRO A O 1
ATOM 1751 N N . MET A 1 209 ? 7.435 -30.838 72.049 1.00 54.81 209 MET A N 1
ATOM 1752 C CA . MET A 1 209 ? 6.811 -31.759 73.007 1.00 54.81 209 MET A CA 1
ATOM 1753 C C . MET A 1 209 ? 5.298 -31.529 73.070 1.00 54.81 209 MET A C 1
ATOM 1755 O O . MET A 1 209 ? 4.810 -30.634 73.754 1.00 54.81 209 MET A O 1
ATOM 1759 N N . GLY A 1 210 ? 4.547 -32.366 72.345 1.00 50.59 210 GLY A N 1
ATOM 1760 C CA . GLY A 1 210 ? 3.089 -32.454 72.469 1.00 50.59 210 GLY A CA 1
ATOM 1761 C C . GLY A 1 210 ? 2.645 -32.849 73.889 1.00 50.59 210 GLY A C 1
ATOM 1762 O O . GLY A 1 210 ? 3.459 -33.331 74.682 1.00 50.59 210 GLY A O 1
ATOM 1763 N N . PRO A 1 211 ? 1.358 -32.663 74.240 1.00 49.78 211 PRO A N 1
ATOM 1764 C CA . PRO A 1 211 ? 0.887 -32.896 75.596 1.00 49.78 211 PRO A CA 1
ATOM 1765 C C . PRO A 1 211 ? 0.910 -34.398 75.891 1.00 49.78 211 PRO A C 1
ATOM 1767 O O . PRO A 1 211 ? 0.090 -35.157 75.377 1.00 49.78 211 PRO A O 1
ATOM 1770 N N . PHE A 1 212 ? 1.841 -34.828 76.742 1.00 42.25 212 PHE A N 1
ATOM 1771 C CA . PHE A 1 212 ? 1.730 -36.109 77.425 1.00 42.25 212 PHE A CA 1
ATOM 1772 C C . PHE A 1 212 ? 0.462 -36.073 78.283 1.00 42.25 212 PHE A C 1
ATOM 1774 O O . PHE A 1 212 ? 0.372 -35.349 79.274 1.00 42.25 212 PHE A O 1
ATOM 1781 N N . SER A 1 213 ? -0.538 -36.848 77.874 1.00 43.41 213 SER A N 1
ATOM 1782 C CA . SER A 1 213 ? -1.701 -37.175 78.684 1.00 43.41 213 SER A CA 1
ATOM 1783 C C . SER A 1 213 ? -1.243 -37.963 79.913 1.00 43.41 213 SER A C 1
ATOM 1785 O O . SER A 1 213 ? -0.921 -39.146 79.807 1.00 43.41 213 SER A O 1
ATOM 1787 N N . ALA A 1 214 ? -1.204 -37.318 81.077 1.00 38.59 214 ALA A N 1
ATOM 1788 C CA . ALA A 1 214 ? -1.030 -38.003 82.350 1.00 38.59 214 ALA A CA 1
ATOM 1789 C C . ALA A 1 214 ? -2.400 -38.484 82.849 1.00 38.59 214 ALA A C 1
ATOM 1791 O O . ALA A 1 214 ? -3.161 -37.734 83.455 1.00 38.59 214 ALA A O 1
ATOM 1792 N N . THR A 1 215 ? -2.722 -39.737 82.543 1.00 40.94 215 THR A N 1
ATOM 1793 C CA . THR A 1 215 ? -3.703 -40.533 83.285 1.00 40.94 215 THR A CA 1
ATOM 1794 C C . THR A 1 215 ? -3.009 -41.200 84.470 1.00 40.94 215 THR A C 1
ATOM 1796 O O . THR A 1 215 ? -2.110 -42.018 84.264 1.00 40.94 215 THR A O 1
ATOM 1799 N N . SER A 1 216 ? -3.437 -40.882 85.690 1.00 38.59 216 SER A N 1
ATOM 1800 C CA . SER A 1 216 ? -3.472 -41.773 86.863 1.00 38.59 216 SER A CA 1
ATOM 1801 C C . SER A 1 216 ? -4.420 -41.186 87.896 1.00 38.59 216 SER A C 1
ATOM 1803 O O . SER A 1 216 ? -4.326 -39.961 88.127 1.00 38.59 216 SER A O 1
#

Radius of gyration: 61.79 Å; chains: 1; bounding box: 124×62×164 Å

Foldseek 3Di:
DDDDPPDDDDPCPDPCNVVVVVVCVVCVVVVVVVVVVVVVVVVVVVVVVVVVVVVVVVVVVVVVVVVVVVVVVVVVVVVVVVVVVVVVVVVVVCVPDDDDDDDDPDPVVCVVPDDDDPPPDDPDPVVVVVVVCVPDDQDPVLVVLLLVVCLVPPLPLVVSVVVPPPDDSVRSVVVCVVCVPPPPCSVVVSVVVVVVVVVVVVVVVPDPDDDDDDDD

pLDDT: mea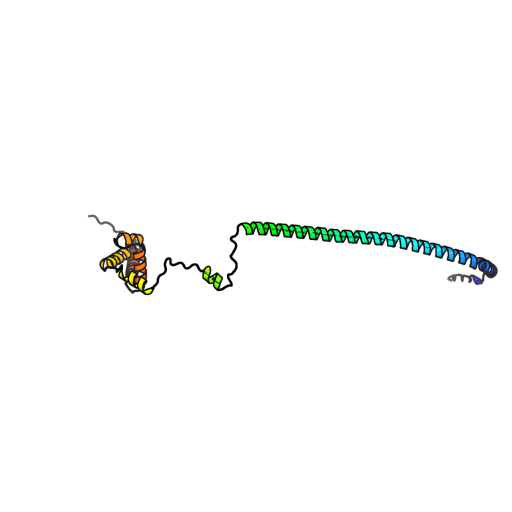n 82.41, std 13.21, range [38.59, 97.31]

Secondary structure (DSSP, 8-state):
---PPPP---GGGSTTHHHHHHHHHHHHHHHHHHHHHHHHHHHHHHHHHHHHHHHHHHHHHHHHHHHHHHHHHHHHHHHHHHHHHHHHHHHHHHHTSPPPPPP---HHHHHHT-----TT--S-HHHHHHHHHHHSPPPHHHHHHHHHHHHHHTT-HHHHHTT-TT--HHHHHHHHHHHTTTT-THHHHHHHHHHHHHHHHHHHHS----------

InterPro domains:
  IPR001005 SANT/Myb domain [PF00249] (137-178)
  IPR001005 SANT/Myb domain [SM00717] (134-182)
  IPR009057 Homedomain-like superfamily [SSF46689] (132-181)
  IPR017884 SANT domain [PS51293] (133-184)

Sequence (216 aa):
AARAPAAVRAVEEWPSWERNRASHAKVADQMAAVLRGRRRELQQREAALAAEYRVKYAAWQQEMATMELKVVYDVNQQREEEENLDAEAREKRFRGQAKCPTMILDPEERRVLRFDSKNALIRNPMGEFLLEKLVTPWTVEEQRLFAEKFLLYNKDFRRIATFLRNRTVADCIVYYYKRQKDDNGFRRKHMQKKRRQYTEAKRTSDDPMGPFSATS

Organism: NCBI:txid1411642